Protein AF-A0A7W0IVC5-F1 (afdb_monomer_lite)

Sequence (378 aa):
MNMKKKKLLLISLAMVISLLLWGVGIGYAAISGVCSNCHTMHNSQNNDGEVETYATGSLTTGVDTPQNQLLKASCIACHTGSTSATNSHDAPIVIHTTDPVTQGAGKTLAGGDFRWVATGLGATDSKGHNVAGINSADVAIGTTPPGWDTAATPGALSDGSIAGGAASWGANQLTCAGMYGCHGSHSVTDADSAISGAHHGNTGGTSRQVSSAPGSVGASYRFLGGIWGLENSQWNWAETASVHNEYCGVNGNTSYANKTTISYSCAQCHGIFHKTTGTPSPWTRHPTDITLPSTGEYASYTTYSVEAPVARSTVPATSSSTVTPSGTTNDIVTCISCHRAHGSPEPDLLRWTYSGMVAGTGTSDTGCFTCHTTKNAS

Foldseek 3Di:
DDPVVVVVVVVVVVVVVVVVVPVPPPPPQLEDDDPLLFFDPQLADPNFGQAWEDAQLDIDGRDNDADPPRTNYDPQRLQEEAQAQHDSSSHGHQAHSHQLVFDAASRHFLQHHLQCCFGNGNVDPQFFFQAPRRHDADPVVGAQFAQFDLLQAAALLSLAAACNSDPGVPNDHEHCAENRYLAFRVVGHDGCVRCPPLVSLDHAQDWQFDQDQANGLNSADVRRHRATKIQFNSSRNRDDLFGHIAFAAAAPCASVPDRHGPQSSVCSRNVNLQHDQPPPPPRVHDHFSFAQACDDQQVPLFFADSLQGFHANGHDSGRHRTDGRHRPGTTTRHPSSFARHGGGNEGNRGSDHVVPVQFQCLPDCDHPVSRVVNRNHD

Secondary structure (DSSP, 8-state):
--HHHHHHHHHHHHHHHHHHHHHS-----SS-S-GGGTB-SSS-BTTB--EEEEETTEEEEEE-SPPGGGBSB-HHHHTEESSSSB-TT-PBPSEESS--SS-STTT--TTB-GGGTSTTTT--GGGB---TTTSPPPTTT-SSPTT--TTPPP-TT----GGGG-SS-TTPPPEEESTTEEEB-TT-SSHHHHTTTGGGG--TTS-EEE-S--SSGGGSGGGBTT--EEE-TTTTTT-BTTBS-EEB--TT--TT---SSHHHHHHHHHHHHHS--SSSSS-SS---SEEPPSSGGGGG--B--SSS--BBSS--SS---B----SSSS-EE-GGGTB-SSB-SSGGGBSS-GGG--TTS----SGGGGT-TTTS--

pLDDT: mean 88.75, std 10.71, range [42.66, 98.19]

Radius of gyration: 23.96 Å; chains: 1; bounding box: 96×41×45 Å

Structure (mmCIF, N/CA/C/O backbone):
data_AF-A0A7W0IVC5-F1
#
_entry.id   AF-A0A7W0IVC5-F1
#
loop_
_atom_site.group_PDB
_atom_site.id
_atom_site.type_symbol
_atom_site.label_atom_id
_atom_site.label_alt_id
_atom_site.label_comp_id
_atom_site.label_asym_id
_atom_site.label_entity_id
_atom_site.label_seq_id
_atom_site.pdbx_PDB_ins_code
_atom_site.Cartn_x
_atom_site.Cartn_y
_atom_site.Cartn_z
_atom_site.occupancy
_atom_site.B_iso_or_equiv
_atom_site.auth_seq_id
_atom_site.auth_comp_id
_atom_site.auth_asym_id
_atom_site.auth_atom_id
_atom_site.pdbx_PDB_model_num
ATOM 1 N N . MET A 1 1 ? 68.064 20.500 15.738 1.00 59.69 1 MET A N 1
ATOM 2 C CA . MET A 1 1 ? 66.886 20.643 16.631 1.00 59.69 1 MET A CA 1
ATOM 3 C C . MET A 1 1 ? 67.071 19.767 17.872 1.00 59.69 1 MET A C 1
ATOM 5 O O . MET A 1 1 ? 67.177 18.555 17.713 1.00 59.69 1 MET A O 1
ATOM 9 N N . ASN A 1 2 ? 67.162 20.355 19.076 1.00 74.62 2 ASN A N 1
ATOM 10 C CA . ASN A 1 2 ? 67.411 19.613 20.328 1.00 74.62 2 ASN A CA 1
ATOM 11 C C . ASN A 1 2 ? 66.294 18.604 20.642 1.00 74.62 2 ASN A C 1
ATOM 13 O O . ASN A 1 2 ? 65.133 18.845 20.314 1.00 74.62 2 ASN A O 1
ATOM 17 N N . MET A 1 3 ? 66.638 17.494 21.309 1.00 73.19 3 MET A N 1
ATOM 18 C CA . MET A 1 3 ? 65.738 16.358 21.583 1.00 73.19 3 MET A CA 1
ATOM 19 C C . MET A 1 3 ? 64.372 16.757 22.166 1.00 73.19 3 MET A C 1
ATOM 21 O O . MET A 1 3 ? 63.362 16.169 21.792 1.00 73.19 3 MET A O 1
ATOM 25 N N . LYS A 1 4 ? 64.312 17.795 23.014 1.00 71.56 4 LYS A N 1
ATOM 26 C CA . LYS A 1 4 ? 63.046 18.325 23.555 1.00 71.56 4 LYS A CA 1
ATOM 27 C C . LYS A 1 4 ? 62.109 18.867 22.465 1.00 71.56 4 LYS A C 1
ATOM 29 O O . LYS A 1 4 ? 60.921 18.580 22.500 1.00 71.56 4 LYS A O 1
ATOM 34 N N . LYS A 1 5 ? 62.641 19.573 21.460 1.00 71.25 5 LYS A N 1
ATOM 35 C CA . LYS A 1 5 ? 61.860 20.104 20.327 1.00 71.25 5 LYS A CA 1
ATOM 36 C C . LYS A 1 5 ? 61.377 18.989 19.390 1.00 71.25 5 LYS A C 1
ATOM 38 O O . LYS A 1 5 ? 60.261 19.072 18.902 1.00 71.25 5 LYS A O 1
ATOM 43 N N . LYS A 1 6 ? 62.166 17.918 19.200 1.00 73.31 6 LYS A N 1
ATOM 44 C CA . LYS A 1 6 ? 61.739 16.723 18.440 1.00 73.31 6 LYS A CA 1
ATOM 45 C C . LYS A 1 6 ? 60.596 15.972 19.138 1.00 73.31 6 LYS A C 1
ATOM 47 O O . LYS A 1 6 ? 59.644 15.583 18.475 1.00 73.31 6 LYS A O 1
ATOM 52 N N . LYS A 1 7 ? 60.666 15.816 20.468 1.00 76.50 7 LYS A N 1
ATOM 53 C CA . LYS A 1 7 ? 59.587 15.204 21.266 1.00 76.50 7 LYS A CA 1
ATOM 54 C C . LYS A 1 7 ? 58.301 16.035 21.229 1.00 76.50 7 LYS A C 1
ATOM 56 O O . LYS A 1 7 ? 57.237 15.463 21.045 1.00 76.50 7 LYS A O 1
ATOM 61 N N . LEU A 1 8 ? 58.402 17.363 21.337 1.00 79.00 8 LEU A N 1
ATOM 62 C CA . LEU A 1 8 ? 57.234 18.247 21.247 1.00 79.00 8 LEU A CA 1
ATOM 63 C C . LEU A 1 8 ? 56.558 18.163 19.869 1.00 79.00 8 LEU A C 1
ATOM 65 O O . LEU A 1 8 ? 55.342 18.054 19.796 1.00 79.00 8 LEU A O 1
ATOM 69 N N . LEU A 1 9 ? 57.349 18.141 18.789 1.00 81.81 9 LEU A N 1
ATOM 70 C CA . LEU A 1 9 ? 56.824 18.029 17.424 1.00 81.81 9 LEU A CA 1
ATOM 71 C C . LEU A 1 9 ? 56.119 16.689 17.178 1.00 81.81 9 LEU A C 1
ATOM 73 O O . LEU A 1 9 ? 55.064 16.665 16.556 1.00 81.81 9 LEU A O 1
ATOM 77 N N . LEU A 1 10 ? 56.673 15.588 17.697 1.00 83.12 10 LEU A N 1
ATOM 78 C CA . LEU A 1 10 ? 56.059 14.259 17.610 1.00 83.12 10 LEU A CA 1
ATOM 79 C C . LEU A 1 10 ? 54.739 14.180 18.385 1.00 83.12 10 LEU A C 1
ATOM 81 O O . LEU A 1 10 ? 53.783 13.595 17.891 1.00 83.12 10 LEU A O 1
ATOM 85 N N . ILE A 1 11 ? 54.668 14.799 19.566 1.00 84.31 11 ILE A N 1
ATOM 86 C CA . ILE A 1 11 ? 53.444 14.838 20.379 1.00 84.31 11 ILE A CA 1
ATOM 87 C C . ILE A 1 11 ? 52.365 15.694 19.700 1.00 84.31 11 ILE A C 1
ATOM 89 O O . ILE A 1 11 ? 51.211 15.278 19.635 1.00 84.31 11 ILE A O 1
ATOM 93 N N . SER A 1 12 ? 52.727 16.856 19.146 1.00 81.00 12 SER A N 1
ATOM 94 C CA . SER A 1 12 ? 51.791 17.691 18.382 1.00 81.00 12 SER A CA 1
ATOM 95 C C . SER A 1 12 ? 51.308 17.000 17.109 1.00 81.00 12 SER A C 1
ATOM 97 O O . SER A 1 12 ? 50.119 17.050 16.816 1.00 81.00 12 SER A O 1
ATOM 99 N N . LEU A 1 13 ? 52.192 16.310 16.381 1.00 85.31 13 LEU A N 1
ATOM 100 C CA . LEU A 1 13 ? 51.815 15.548 15.191 1.00 85.31 13 LEU A CA 1
ATOM 101 C C . LEU A 1 13 ? 50.873 14.387 15.543 1.00 85.31 13 LEU A C 1
ATOM 103 O O . LEU A 1 13 ? 49.872 14.194 14.862 1.00 85.31 13 LEU A O 1
ATOM 107 N N . ALA A 1 14 ? 51.145 13.664 16.634 1.00 84.50 14 ALA A N 1
ATOM 108 C CA . ALA A 1 14 ? 50.268 12.603 17.121 1.00 84.50 14 ALA A CA 1
ATOM 109 C C . ALA A 1 14 ? 48.889 13.141 17.535 1.00 84.50 14 ALA A C 1
ATOM 111 O O . ALA A 1 14 ? 47.881 12.542 17.181 1.00 84.50 14 ALA A O 1
ATOM 112 N N . MET A 1 15 ? 48.819 14.294 18.213 1.00 82.25 15 MET A N 1
ATOM 113 C CA . MET A 1 15 ? 47.538 14.928 18.551 1.00 82.25 15 MET A CA 1
ATOM 114 C C . MET A 1 15 ? 46.757 15.371 17.310 1.00 82.25 15 MET A C 1
ATOM 116 O O . MET A 1 15 ? 45.557 15.130 17.246 1.00 82.25 15 MET A O 1
ATOM 120 N N . VAL A 1 16 ? 47.418 15.971 16.315 1.00 81.75 16 VAL A N 1
ATOM 121 C CA . VAL A 1 16 ? 46.769 16.382 15.058 1.00 81.75 16 VAL A CA 1
ATOM 122 C C . VAL A 1 16 ? 46.259 15.167 14.281 1.00 81.75 16 VAL A C 1
ATOM 124 O O . VAL A 1 16 ? 45.137 15.199 13.790 1.00 81.75 16 VAL A O 1
ATOM 127 N N . ILE A 1 17 ? 47.027 14.075 14.223 1.00 79.44 17 ILE A N 1
ATOM 128 C CA . ILE A 1 17 ? 46.587 12.819 13.598 1.00 79.44 17 ILE A CA 1
ATOM 129 C C . ILE A 1 17 ? 45.392 12.224 14.355 1.00 79.44 17 ILE A C 1
ATOM 131 O O . ILE A 1 17 ? 44.415 11.848 13.721 1.00 79.44 17 ILE A O 1
ATOM 135 N N . SER A 1 18 ? 45.408 12.201 15.690 1.00 74.88 18 SER A N 1
ATOM 136 C CA . SER A 1 18 ? 44.267 11.724 16.485 1.00 74.88 18 SER A CA 1
ATOM 137 C C . SER A 1 18 ? 43.011 12.586 16.303 1.00 74.88 18 SER A C 1
ATOM 139 O O . SER A 1 18 ? 41.913 12.045 16.232 1.00 74.88 18 SER A O 1
ATOM 141 N N . LEU A 1 19 ? 43.156 13.909 16.166 1.00 74.06 19 LEU A N 1
ATOM 142 C CA . LEU A 1 19 ? 42.057 14.834 15.852 1.00 74.06 19 LEU A CA 1
ATOM 143 C C . LEU A 1 19 ? 41.515 14.638 14.427 1.00 74.06 19 LEU A C 1
ATOM 145 O O . LEU A 1 19 ? 40.305 14.682 14.228 1.00 74.06 19 LEU A O 1
ATOM 149 N N . LEU A 1 20 ? 42.385 14.369 13.448 1.00 69.94 20 LEU A N 1
ATOM 150 C CA . LEU A 1 20 ? 41.983 14.039 12.075 1.00 69.94 20 LEU A CA 1
ATOM 151 C C . LEU A 1 20 ? 41.274 12.678 11.998 1.00 69.94 20 LEU A C 1
ATOM 153 O O . LEU A 1 20 ? 40.311 12.541 11.251 1.00 69.94 20 LEU A O 1
ATOM 157 N N . LEU A 1 21 ? 41.700 11.701 12.806 1.00 64.31 21 LEU A N 1
ATOM 158 C CA . LEU A 1 21 ? 41.074 10.378 12.913 1.00 64.31 21 LEU A CA 1
ATOM 159 C C . LEU A 1 21 ? 39.753 10.389 13.702 1.00 64.31 21 LEU A C 1
ATOM 161 O O . LEU A 1 21 ? 38.935 9.500 13.510 1.00 64.31 21 LEU A O 1
ATOM 165 N N . TRP A 1 22 ? 39.521 11.380 14.567 1.00 58.97 22 TRP A N 1
ATOM 166 C CA . TRP A 1 22 ? 38.214 11.618 15.200 1.00 58.97 22 TRP A CA 1
ATOM 167 C C . TRP A 1 22 ? 37.263 12.444 14.316 1.00 58.97 22 TRP A C 1
ATOM 169 O O . TRP A 1 22 ? 36.050 12.367 14.491 1.00 58.97 22 TRP A O 1
ATOM 179 N N . GLY A 1 23 ? 37.799 13.235 13.378 1.00 50.78 23 GLY A N 1
ATOM 180 C CA . GLY A 1 23 ? 37.031 14.069 12.447 1.00 50.78 23 GLY A CA 1
ATOM 181 C C . GLY A 1 23 ? 36.516 13.339 11.202 1.00 50.78 23 GLY A C 1
ATOM 182 O O . GLY A 1 23 ? 35.593 13.830 10.551 1.00 50.78 23 GLY A O 1
ATOM 183 N N . VAL A 1 24 ? 37.058 12.160 10.879 1.00 52.66 24 VAL A N 1
ATOM 184 C CA . VAL A 1 24 ? 36.388 11.219 9.972 1.00 52.66 24 VAL A CA 1
ATOM 185 C C . VAL A 1 24 ? 35.212 10.623 10.729 1.00 52.66 24 VAL A C 1
ATOM 187 O O . VAL A 1 24 ? 35.346 9.643 11.458 1.00 52.66 24 VAL A O 1
ATOM 190 N N . GLY A 1 25 ? 34.063 11.290 10.604 1.00 49.22 25 GLY A N 1
ATOM 191 C CA . GLY A 1 25 ? 32.798 10.810 11.133 1.00 49.22 25 GLY A CA 1
ATOM 192 C C . GLY A 1 25 ? 32.640 9.330 10.818 1.00 49.22 25 GLY A C 1
ATOM 193 O O . GLY A 1 25 ? 32.963 8.891 9.714 1.00 49.22 25 GLY A O 1
ATOM 194 N N . ILE A 1 26 ? 32.189 8.571 11.815 1.00 51.31 26 ILE A N 1
ATOM 195 C CA . ILE A 1 26 ? 31.777 7.182 11.655 1.00 51.31 26 ILE A CA 1
ATOM 196 C C . ILE A 1 26 ? 30.819 7.171 10.465 1.00 51.31 26 ILE A C 1
ATOM 198 O O . ILE A 1 26 ? 29.688 7.647 10.567 1.00 51.31 26 ILE A O 1
ATOM 202 N N . GLY A 1 27 ? 31.314 6.730 9.311 1.00 42.66 27 GLY A N 1
ATOM 203 C CA . GLY A 1 27 ? 30.500 6.547 8.130 1.00 42.66 27 GLY A CA 1
ATOM 204 C C . GLY A 1 27 ? 29.568 5.402 8.456 1.00 42.66 27 GLY A C 1
ATOM 205 O O . GLY A 1 27 ? 29.956 4.245 8.327 1.00 42.66 27 GLY A O 1
ATOM 206 N N . TYR A 1 28 ? 28.373 5.715 8.954 1.00 47.12 28 TYR A N 1
ATOM 207 C CA . TYR A 1 28 ? 27.295 4.747 8.980 1.00 47.12 28 TYR A CA 1
ATOM 208 C C . TYR A 1 28 ? 27.111 4.315 7.532 1.00 47.12 28 TYR A C 1
ATOM 210 O O . TYR A 1 28 ? 26.729 5.120 6.680 1.00 47.12 28 TYR A O 1
ATOM 218 N N . ALA A 1 29 ? 27.491 3.075 7.232 1.00 49.84 29 ALA A N 1
ATOM 219 C CA . ALA A 1 29 ? 27.195 2.497 5.941 1.00 49.84 29 ALA A CA 1
ATOM 220 C C . ALA A 1 29 ? 25.670 2.517 5.820 1.00 49.84 29 ALA A C 1
ATOM 222 O O . ALA A 1 29 ? 24.979 1.886 6.617 1.00 49.84 29 ALA A O 1
ATOM 223 N N . ALA A 1 30 ? 25.158 3.317 4.883 1.00 52.41 30 ALA A N 1
ATOM 224 C CA . ALA A 1 30 ? 23.724 3.436 4.641 1.00 52.41 30 ALA A CA 1
ATOM 225 C C . ALA A 1 30 ? 23.124 2.046 4.333 1.00 52.41 30 ALA A C 1
ATOM 227 O O . ALA A 1 30 ? 22.032 1.709 4.775 1.00 52.41 30 ALA A O 1
ATOM 228 N N . ILE A 1 31 ? 23.920 1.186 3.690 1.00 62.41 31 ILE A N 1
ATOM 229 C CA . ILE A 1 31 ? 23.597 -0.207 3.411 1.00 62.41 31 ILE A CA 1
ATOM 230 C C . ILE A 1 31 ? 24.623 -1.154 4.043 1.00 62.41 31 ILE A C 1
ATOM 232 O O . ILE A 1 31 ? 25.822 -0.871 4.061 1.00 62.41 31 ILE A O 1
ATOM 236 N N . SER A 1 32 ? 24.155 -2.294 4.546 1.00 63.78 32 SER A N 1
ATOM 237 C CA . SER A 1 32 ? 24.986 -3.433 4.951 1.00 63.78 32 SER A CA 1
ATOM 238 C C . SER A 1 32 ? 24.936 -4.526 3.884 1.00 63.78 32 SER A C 1
ATOM 240 O O . SER A 1 32 ? 23.879 -4.755 3.305 1.00 63.78 32 SER A O 1
ATOM 242 N N . GLY A 1 33 ? 26.042 -5.238 3.667 1.00 70.94 33 GLY A N 1
ATOM 243 C CA . GLY A 1 33 ? 26.139 -6.299 2.657 1.00 70.94 33 GLY A CA 1
ATOM 244 C C . GLY A 1 33 ? 27.022 -5.912 1.469 1.00 70.94 33 GLY A C 1
ATOM 245 O O . GLY A 1 33 ? 27.676 -4.869 1.474 1.00 70.94 33 GLY A O 1
ATOM 246 N N . VAL A 1 34 ? 27.091 -6.788 0.463 1.00 80.81 34 VAL A N 1
ATOM 247 C CA . VAL A 1 34 ? 27.945 -6.593 -0.718 1.00 80.81 34 VAL A CA 1
ATOM 248 C C . VAL A 1 34 ? 27.135 -5.918 -1.823 1.00 80.81 34 VAL A C 1
ATOM 250 O O . VAL A 1 34 ? 26.090 -6.430 -2.213 1.00 80.81 34 VAL A O 1
ATOM 253 N N . CYS A 1 35 ? 27.630 -4.806 -2.380 1.00 84.75 35 CYS A N 1
ATOM 254 C CA . CYS A 1 35 ? 26.936 -4.070 -3.447 1.00 84.75 35 CYS A CA 1
ATOM 255 C C . CYS A 1 35 ? 26.557 -4.954 -4.649 1.00 84.75 35 CYS A C 1
ATOM 257 O O . CYS A 1 35 ? 25.533 -4.713 -5.281 1.00 84.75 35 CYS A O 1
ATOM 259 N N . SER A 1 36 ? 27.346 -5.994 -4.941 1.00 87.06 36 SER A N 1
ATOM 260 C CA . SER A 1 36 ? 27.104 -6.940 -6.039 1.00 87.06 36 SER A CA 1
ATOM 261 C C . SER A 1 36 ? 25.877 -7.842 -5.853 1.00 87.06 36 SER A C 1
ATOM 263 O O . SER A 1 36 ? 25.501 -8.561 -6.780 1.00 87.06 36 SER A O 1
ATOM 265 N N . ASN A 1 37 ? 25.251 -7.825 -4.672 1.00 83.19 37 ASN A N 1
ATOM 266 C CA . ASN A 1 37 ? 23.982 -8.515 -4.441 1.00 83.19 37 ASN A CA 1
ATOM 267 C C . ASN A 1 37 ? 22.818 -7.800 -5.139 1.00 83.19 37 ASN A C 1
ATOM 269 O O . ASN A 1 37 ? 21.851 -8.452 -5.525 1.00 83.19 37 ASN A O 1
ATOM 273 N N . CYS A 1 38 ? 22.928 -6.481 -5.325 1.00 87.06 38 CYS A N 1
ATOM 274 C CA . CYS A 1 38 ? 21.875 -5.651 -5.912 1.00 87.06 38 CYS A CA 1
ATOM 275 C C . CYS A 1 38 ? 22.319 -4.957 -7.202 1.00 87.06 38 CYS A C 1
ATOM 277 O O . CYS A 1 38 ? 21.472 -4.628 -8.027 1.00 87.06 38 CYS A O 1
ATOM 279 N N . HIS A 1 39 ? 23.625 -4.743 -7.393 1.00 90.25 39 HIS A N 1
ATOM 280 C CA . HIS A 1 39 ? 24.175 -4.034 -8.543 1.00 90.25 39 HIS A CA 1
ATOM 281 C C . HIS A 1 39 ? 25.111 -4.892 -9.392 1.00 90.25 39 HIS A C 1
ATOM 283 O O . HIS A 1 39 ? 25.859 -5.720 -8.878 1.00 90.25 39 HIS A O 1
ATOM 289 N N . THR A 1 40 ? 25.128 -4.628 -10.694 1.00 92.00 40 THR A N 1
ATOM 290 C CA . THR A 1 40 ? 26.126 -5.137 -11.637 1.00 92.00 40 THR A CA 1
ATOM 291 C C . THR A 1 40 ? 26.736 -3.977 -12.413 1.00 92.00 40 THR A C 1
ATOM 293 O O . THR A 1 40 ? 26.032 -3.095 -12.891 1.00 92.00 40 THR A O 1
ATOM 296 N N . MET A 1 41 ? 28.063 -3.949 -12.539 1.00 92.56 41 MET A N 1
ATOM 297 C CA . MET A 1 41 ? 28.741 -2.862 -13.260 1.00 92.56 41 MET A CA 1
ATOM 298 C C . MET A 1 41 ? 28.696 -3.049 -14.779 1.00 92.56 41 MET A C 1
ATOM 300 O O . MET A 1 41 ? 28.780 -2.073 -15.523 1.00 92.56 41 MET A O 1
ATOM 304 N N . HIS A 1 42 ? 28.591 -4.297 -15.239 1.00 92.00 42 HIS A N 1
ATOM 305 C CA . HIS A 1 42 ? 28.721 -4.652 -16.655 1.00 92.00 42 HIS A CA 1
ATOM 306 C C . HIS A 1 42 ? 27.620 -5.591 -17.150 1.00 92.00 42 HIS A C 1
ATOM 308 O O . HIS A 1 42 ? 27.621 -5.929 -18.328 1.00 92.00 42 HIS A O 1
ATOM 314 N N . ASN A 1 43 ? 26.703 -6.009 -16.271 1.00 93.25 43 ASN A N 1
ATOM 315 C CA . ASN A 1 43 ? 25.710 -7.045 -16.535 1.00 93.25 43 ASN A CA 1
ATOM 316 C C . ASN A 1 43 ? 26.318 -8.300 -17.181 1.00 93.25 43 ASN A C 1
ATOM 318 O O . ASN A 1 43 ? 25.834 -8.787 -18.196 1.00 93.25 43 ASN A O 1
ATOM 322 N N . SER A 1 44 ? 27.447 -8.758 -16.642 1.00 92.06 44 SER A N 1
ATOM 323 C CA . SER A 1 44 ? 28.182 -9.893 -17.190 1.00 92.06 44 SER A CA 1
ATOM 324 C C . SER A 1 44 ? 29.100 -10.469 -16.124 1.00 92.06 44 SER A C 1
ATOM 326 O O . SER A 1 44 ? 30.127 -9.868 -15.799 1.00 92.06 44 SER A O 1
ATOM 328 N N . GLN A 1 45 ? 28.786 -11.675 -15.661 1.00 89.19 45 GLN A N 1
ATOM 329 C CA . GLN A 1 45 ? 29.652 -12.458 -14.792 1.00 89.19 45 GLN A CA 1
ATOM 330 C C . GLN A 1 45 ? 29.820 -13.851 -15.393 1.00 89.19 45 GLN A C 1
ATOM 332 O O . GLN A 1 45 ? 28.847 -14.536 -15.671 1.00 89.19 45 GLN A O 1
ATOM 337 N N . ASN A 1 46 ? 31.067 -14.276 -15.610 1.00 88.44 46 ASN A N 1
ATOM 338 C CA . ASN A 1 46 ? 31.383 -15.548 -16.277 1.00 88.44 46 ASN A CA 1
ATOM 339 C C . ASN A 1 46 ? 30.758 -15.702 -17.676 1.00 88.44 46 ASN A C 1
ATOM 341 O O . ASN A 1 46 ? 30.491 -16.819 -18.104 1.00 88.44 46 ASN A O 1
ATOM 345 N N . ASN A 1 47 ? 30.611 -14.589 -18.402 1.00 85.88 47 ASN A N 1
ATOM 346 C CA . ASN A 1 47 ? 30.040 -14.549 -19.750 1.00 85.88 47 ASN A CA 1
ATOM 347 C C . ASN A 1 47 ? 28.517 -14.791 -19.816 1.00 85.88 47 ASN A C 1
ATOM 349 O O . ASN A 1 47 ? 28.001 -14.967 -20.919 1.00 85.88 47 ASN A O 1
ATOM 353 N N . ASP A 1 48 ? 27.839 -14.733 -18.666 1.00 89.38 48 ASP A N 1
ATOM 354 C CA . ASP A 1 48 ? 26.384 -14.769 -18.527 1.00 89.38 48 ASP A CA 1
ATOM 355 C C . ASP A 1 48 ? 25.872 -13.423 -17.991 1.00 89.38 48 ASP A C 1
ATOM 357 O O . ASP A 1 48 ? 26.534 -12.781 -17.163 1.00 89.38 48 ASP A O 1
ATOM 361 N N . GLY A 1 49 ? 24.680 -13.012 -18.425 1.00 93.12 49 GLY A N 1
ATOM 362 C CA . GLY A 1 49 ? 23.964 -11.878 -17.855 1.00 93.12 49 GLY A CA 1
ATOM 363 C C . GLY A 1 49 ? 23.708 -12.049 -16.360 1.00 93.12 49 GLY A C 1
ATOM 364 O O . GLY A 1 49 ? 23.603 -13.154 -15.831 1.00 93.12 49 GLY A O 1
ATOM 365 N N . GLU A 1 50 ? 23.594 -10.937 -15.645 1.00 92.31 50 GLU A N 1
ATOM 366 C CA . GLU A 1 50 ? 23.375 -10.932 -14.195 1.00 92.31 50 GLU A CA 1
ATOM 367 C C . GLU A 1 50 ? 22.005 -10.390 -13.792 1.00 92.31 50 GLU A C 1
ATOM 369 O O . GLU A 1 50 ? 21.672 -10.406 -12.605 1.00 92.31 50 GLU A O 1
ATOM 374 N N . VAL A 1 51 ? 21.237 -9.877 -14.754 1.00 94.31 51 VAL A N 1
ATOM 375 C CA . VAL A 1 51 ? 19.949 -9.246 -14.493 1.00 94.31 51 VAL A CA 1
ATOM 376 C C . VAL A 1 51 ? 18.829 -10.279 -14.389 1.00 94.31 51 VAL A C 1
ATOM 378 O O . VAL A 1 51 ? 18.758 -11.249 -15.148 1.00 94.31 51 VAL A O 1
ATOM 381 N N . GLU A 1 52 ? 17.916 -10.016 -13.462 1.00 93.50 52 GLU A N 1
ATOM 382 C CA . GLU A 1 52 ? 16.646 -10.691 -13.286 1.00 93.50 52 GLU A CA 1
ATOM 383 C C . GLU A 1 52 ? 15.498 -9.815 -13.800 1.00 93.50 52 GLU A C 1
ATOM 385 O O . GLU A 1 52 ? 15.409 -8.611 -13.538 1.00 93.50 52 GLU A O 1
ATOM 390 N N . THR A 1 53 ? 14.580 -10.437 -14.529 1.00 93.62 53 THR A N 1
ATOM 391 C CA . THR A 1 53 ? 13.357 -9.802 -15.024 1.00 93.62 53 THR A CA 1
ATOM 392 C C . THR A 1 53 ? 12.139 -10.596 -14.587 1.00 93.62 53 THR A C 1
ATOM 394 O O . THR A 1 53 ? 12.231 -11.782 -14.274 1.00 93.62 53 THR A O 1
ATOM 397 N N . TYR A 1 54 ? 10.989 -9.932 -14.559 1.00 94.44 54 TYR A N 1
ATOM 398 C CA . TYR A 1 54 ? 9.708 -10.548 -14.257 1.00 94.44 54 TYR A CA 1
ATOM 399 C C . TYR A 1 54 ? 8.781 -10.385 -15.455 1.00 94.44 54 TYR A C 1
ATOM 401 O O . TYR A 1 54 ? 8.640 -9.282 -15.985 1.00 94.44 54 TYR A O 1
ATOM 409 N N . ALA A 1 55 ? 8.122 -11.467 -15.855 1.00 94.25 55 ALA A N 1
ATOM 410 C CA . ALA A 1 55 ? 7.059 -11.422 -16.844 1.00 94.25 55 ALA A CA 1
ATOM 411 C C . ALA A 1 55 ? 6.055 -12.546 -16.592 1.00 94.25 55 ALA A C 1
ATOM 413 O O . ALA A 1 55 ? 6.436 -13.703 -16.426 1.00 94.25 55 ALA A O 1
ATOM 414 N N . THR A 1 56 ? 4.762 -12.209 -16.615 1.00 93.44 56 THR A N 1
ATOM 415 C CA . THR A 1 56 ? 3.654 -13.182 -16.572 1.00 93.44 56 THR A CA 1
ATOM 416 C C . THR A 1 56 ? 3.811 -14.209 -15.442 1.00 93.44 56 THR A C 1
ATOM 418 O O . THR A 1 56 ? 3.706 -15.415 -15.652 1.00 93.44 56 THR A O 1
ATOM 421 N N . GLY A 1 57 ? 4.126 -13.734 -14.234 1.00 93.31 57 GLY A N 1
ATOM 422 C CA . GLY A 1 57 ? 4.201 -14.592 -13.056 1.00 93.31 57 GLY A CA 1
ATOM 423 C C . GLY A 1 57 ? 5.501 -15.374 -12.882 1.00 93.31 57 GLY A C 1
ATOM 424 O O . GLY A 1 57 ? 5.610 -16.149 -11.933 1.00 93.31 57 GLY A O 1
ATOM 425 N N . SER A 1 58 ? 6.487 -15.174 -13.760 1.00 94.25 58 SER A N 1
ATOM 426 C CA . SER A 1 58 ? 7.771 -15.869 -13.702 1.00 94.25 58 SER A CA 1
ATOM 427 C C . SER A 1 58 ? 8.947 -14.903 -13.644 1.00 94.25 58 SER A C 1
ATOM 429 O O . SER A 1 58 ? 8.979 -13.893 -14.349 1.00 94.25 58 SER A O 1
ATOM 431 N N . LEU A 1 59 ? 9.945 -15.271 -12.839 1.00 94.25 59 LEU A N 1
ATOM 432 C CA . LEU A 1 59 ? 11.277 -14.678 -12.877 1.00 94.25 59 LEU A CA 1
ATOM 433 C C . LEU A 1 59 ? 12.101 -15.320 -13.997 1.00 94.25 59 LEU A C 1
ATOM 435 O O . LEU A 1 59 ? 12.008 -16.524 -14.233 1.00 94.25 59 LEU A O 1
ATOM 439 N N . THR A 1 60 ? 12.910 -14.510 -14.671 1.00 93.81 60 THR A N 1
ATOM 440 C CA . THR A 1 60 ? 13.946 -14.949 -15.612 1.00 93.81 60 THR A CA 1
ATOM 441 C C . THR A 1 60 ? 15.267 -14.350 -15.164 1.00 93.81 60 THR A C 1
ATOM 443 O O . THR A 1 60 ? 15.374 -13.128 -15.074 1.00 93.81 60 THR A O 1
ATOM 446 N N . THR A 1 61 ? 16.253 -15.196 -14.883 1.00 92.38 61 THR A N 1
ATOM 447 C CA . THR A 1 61 ? 17.618 -14.797 -14.518 1.00 92.38 61 THR A CA 1
ATOM 448 C C . THR A 1 61 ? 18.535 -14.889 -15.739 1.00 92.38 61 THR A C 1
ATOM 450 O O . THR A 1 61 ? 18.164 -15.485 -16.752 1.00 92.38 61 THR A O 1
ATOM 453 N N . GLY A 1 62 ? 19.735 -14.310 -15.665 1.00 92.44 62 GLY A N 1
ATOM 454 C CA . GLY A 1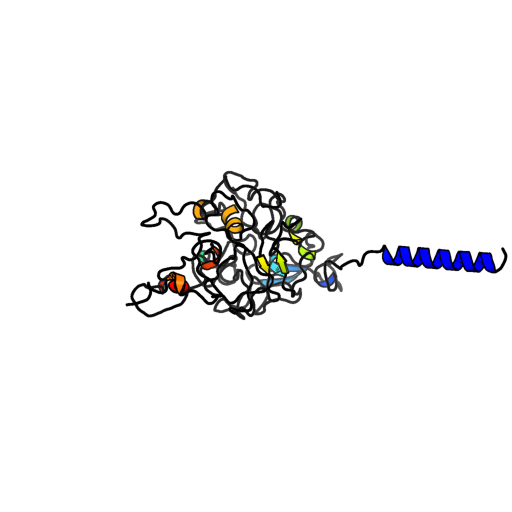 62 ? 20.704 -14.426 -16.759 1.00 92.44 62 GLY A CA 1
ATOM 455 C C . GLY A 1 62 ? 20.437 -13.484 -17.934 1.00 92.44 62 GLY A C 1
ATOM 456 O O . GLY A 1 62 ? 20.797 -13.795 -19.063 1.00 92.44 62 GLY A O 1
ATOM 457 N N . VAL A 1 63 ? 19.738 -12.369 -17.706 1.00 93.44 63 VAL A N 1
ATOM 458 C CA . VAL A 1 63 ? 19.331 -11.459 -18.781 1.00 93.44 63 VAL A CA 1
ATOM 459 C C . VAL A 1 63 ? 20.461 -10.487 -19.118 1.00 93.44 63 VAL A C 1
ATOM 461 O O . VAL A 1 63 ? 20.940 -9.755 -18.259 1.00 93.44 63 VAL A O 1
ATOM 464 N N . ASP A 1 64 ? 20.837 -10.402 -20.395 1.00 91.62 64 ASP A N 1
ATOM 465 C CA . ASP A 1 64 ? 21.959 -9.563 -20.858 1.00 91.62 64 ASP A CA 1
ATOM 466 C C . ASP A 1 64 ? 21.591 -8.081 -21.066 1.00 91.62 64 ASP A C 1
ATOM 468 O O . ASP A 1 64 ? 22.445 -7.251 -21.376 1.00 91.62 64 ASP A O 1
ATOM 472 N N . THR A 1 65 ? 20.328 -7.703 -20.853 1.00 91.12 65 THR A N 1
ATOM 473 C CA . THR A 1 65 ? 19.874 -6.306 -20.953 1.00 91.12 65 THR A CA 1
ATOM 474 C C . THR A 1 65 ? 20.122 -5.550 -19.639 1.00 91.12 65 THR A C 1
ATOM 476 O O . THR A 1 65 ? 19.502 -5.898 -18.630 1.00 91.12 65 THR A O 1
ATOM 479 N N . PRO A 1 66 ? 20.979 -4.506 -19.627 1.00 90.94 66 PRO A N 1
ATOM 480 C CA . PRO A 1 66 ? 21.248 -3.719 -18.425 1.00 90.94 66 PRO A CA 1
ATOM 481 C C . PRO A 1 66 ? 19.999 -3.001 -17.899 1.00 90.94 66 PRO A C 1
ATOM 483 O O . PRO A 1 66 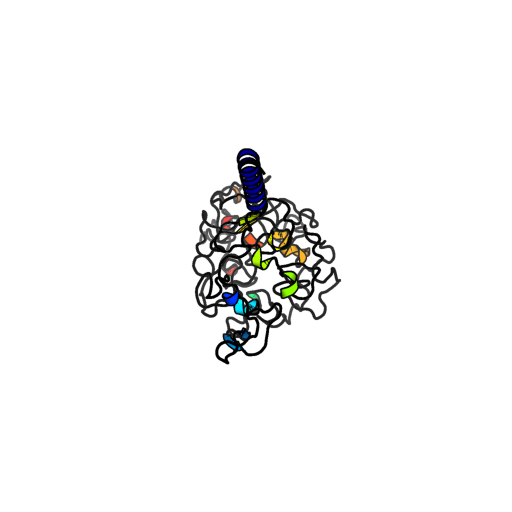? 19.128 -2.612 -18.676 1.00 90.94 66 PRO A O 1
ATOM 486 N N . GLN A 1 67 ? 19.949 -2.773 -16.586 1.00 89.50 67 GLN A N 1
ATOM 487 C CA . GLN A 1 67 ? 18.899 -1.990 -15.928 1.00 89.50 67 GLN A CA 1
ATOM 488 C C . GLN A 1 67 ? 19.399 -0.592 -15.548 1.00 89.50 67 GLN A C 1
ATOM 490 O O . GLN A 1 67 ? 20.606 -0.332 -15.459 1.00 89.50 67 GLN A O 1
ATOM 495 N N . ASN A 1 68 ? 18.455 0.309 -15.275 1.00 88.06 68 ASN A N 1
ATOM 496 C CA . ASN A 1 68 ? 18.763 1.628 -14.738 1.00 88.06 68 ASN A CA 1
ATOM 497 C C . ASN A 1 68 ? 19.497 1.515 -13.387 1.00 88.06 68 ASN A C 1
ATOM 499 O O . ASN A 1 68 ? 19.391 0.518 -12.671 1.00 88.06 68 ASN A O 1
ATOM 503 N N . GLN A 1 69 ? 20.315 2.526 -13.068 1.00 89.75 69 GLN A N 1
ATOM 504 C CA . GLN A 1 69 ? 21.119 2.594 -11.836 1.00 89.75 69 GLN A CA 1
ATOM 505 C C . GLN A 1 69 ? 21.961 1.332 -11.556 1.00 89.75 69 GLN A C 1
ATOM 507 O O . GLN A 1 69 ? 22.275 1.032 -10.403 1.00 89.75 69 GLN A O 1
ATOM 512 N N . LEU A 1 70 ? 22.376 0.619 -12.612 1.00 92.06 70 LEU A N 1
ATOM 513 C CA . LEU A 1 70 ? 23.213 -0.580 -12.519 1.00 92.06 70 LEU A CA 1
ATOM 514 C C . LEU A 1 70 ? 22.569 -1.701 -11.692 1.00 92.06 70 LEU A C 1
ATOM 516 O O . LEU A 1 70 ? 23.284 -2.488 -11.079 1.00 92.06 70 LEU A O 1
ATOM 520 N N . LEU A 1 71 ? 21.239 -1.746 -11.601 1.00 90.88 71 LEU A N 1
ATOM 521 C CA . LEU A 1 71 ? 20.532 -2.752 -10.812 1.00 90.88 71 LEU A CA 1
ATOM 522 C C . LEU A 1 71 ? 20.609 -4.138 -11.466 1.00 90.88 71 LEU A C 1
ATOM 524 O O . LEU A 1 71 ? 20.633 -4.276 -12.687 1.00 90.88 71 LEU A O 1
ATOM 528 N N . LYS A 1 72 ? 20.608 -5.181 -10.635 1.00 91.81 72 LYS A N 1
ATOM 529 C CA . LYS A 1 72 ? 20.477 -6.580 -11.068 1.00 91.81 72 LYS A CA 1
ATOM 530 C C . LYS A 1 72 ? 19.025 -7.000 -11.252 1.00 91.81 72 LYS A C 1
ATOM 532 O O . LYS A 1 72 ? 18.782 -8.093 -11.725 1.00 91.81 72 LYS A O 1
ATOM 537 N N . ALA A 1 73 ? 18.058 -6.169 -10.893 1.00 91.62 73 ALA A N 1
ATOM 538 C CA . ALA A 1 73 ? 16.647 -6.485 -11.038 1.00 91.62 73 ALA A CA 1
ATOM 539 C C . ALA A 1 73 ? 15.819 -5.197 -11.069 1.00 91.62 73 ALA A C 1
ATOM 541 O O . ALA A 1 73 ? 16.146 -4.232 -10.379 1.00 91.62 73 ALA A O 1
ATOM 542 N N . SER A 1 74 ? 14.725 -5.198 -11.833 1.00 90.69 74 SER A N 1
ATOM 543 C CA . SER A 1 74 ? 13.668 -4.184 -11.675 1.00 90.69 74 SER A CA 1
ATOM 544 C C . SER A 1 74 ? 12.986 -4.324 -10.308 1.00 90.69 74 SER A C 1
ATOM 546 O O . SER A 1 74 ? 13.113 -5.370 -9.666 1.00 90.69 74 SER A O 1
ATOM 548 N N . CYS A 1 75 ? 12.194 -3.330 -9.876 1.00 92.12 75 CYS A N 1
ATOM 549 C CA . CYS A 1 75 ? 11.436 -3.424 -8.618 1.00 92.12 75 CYS A CA 1
ATOM 550 C C . CYS A 1 75 ? 10.640 -4.735 -8.525 1.00 92.12 75 CYS A C 1
ATOM 552 O O . CYS A 1 75 ? 10.665 -5.421 -7.510 1.00 92.12 75 CYS A O 1
ATOM 554 N N . ILE A 1 76 ? 9.950 -5.097 -9.607 1.00 95.38 76 ILE A N 1
ATOM 555 C CA . ILE A 1 76 ? 9.057 -6.256 -9.640 1.00 95.38 76 ILE A CA 1
ATOM 556 C C . ILE A 1 76 ? 9.861 -7.549 -9.500 1.00 95.38 76 ILE A C 1
ATOM 558 O O . ILE A 1 76 ? 9.528 -8.383 -8.663 1.00 95.38 76 ILE A O 1
ATOM 562 N N . ALA A 1 77 ? 10.945 -7.697 -10.265 1.00 94.44 77 ALA A N 1
ATOM 563 C CA . ALA A 1 77 ? 11.794 -8.880 -10.177 1.00 94.44 77 ALA A CA 1
ATOM 564 C C . ALA A 1 77 ? 12.446 -9.004 -8.788 1.00 94.44 77 ALA A C 1
ATOM 566 O O . ALA A 1 77 ? 12.356 -10.053 -8.156 1.00 94.44 77 ALA A O 1
ATOM 567 N N . CYS A 1 78 ? 12.985 -7.898 -8.264 1.00 93.12 78 CYS A N 1
ATOM 568 C CA . CYS A 1 78 ? 13.629 -7.855 -6.953 1.00 93.12 78 CYS A CA 1
ATOM 569 C C . CYS A 1 78 ? 12.658 -8.179 -5.810 1.00 93.12 78 CYS A C 1
ATOM 571 O O . CYS A 1 78 ? 13.063 -8.781 -4.828 1.00 93.12 78 CYS A O 1
ATOM 573 N N . HIS A 1 79 ? 11.376 -7.823 -5.922 1.00 94.69 79 HIS A N 1
ATOM 574 C CA . HIS A 1 79 ? 10.370 -8.069 -4.882 1.00 94.69 79 HIS A CA 1
ATOM 575 C C . HIS A 1 79 ? 9.470 -9.292 -5.156 1.00 94.69 79 HIS A C 1
ATOM 577 O O . HIS A 1 79 ? 8.402 -9.433 -4.552 1.00 94.69 79 HIS A O 1
ATOM 583 N N . THR A 1 80 ? 9.898 -10.195 -6.041 1.00 96.31 80 THR A N 1
ATOM 584 C CA . THR A 1 80 ? 9.216 -11.467 -6.321 1.00 96.31 80 THR A CA 1
ATOM 585 C C . THR A 1 80 ? 9.962 -12.637 -5.672 1.00 96.31 80 THR A C 1
ATOM 587 O O . THR A 1 80 ? 11.191 -12.653 -5.598 1.00 96.31 80 THR A O 1
ATOM 590 N N . GLY A 1 81 ? 9.232 -13.648 -5.201 1.00 95.31 81 GLY A N 1
ATOM 591 C CA . GLY A 1 81 ? 9.824 -14.865 -4.638 1.00 95.31 81 GLY A CA 1
ATOM 592 C C . GLY A 1 81 ? 8.791 -15.955 -4.359 1.00 95.31 81 GLY A C 1
ATOM 593 O O . GLY A 1 81 ? 7.633 -15.805 -4.717 1.00 95.31 81 GLY A O 1
ATOM 594 N N . SER A 1 82 ? 9.193 -17.079 -3.758 1.00 93.56 82 SER A N 1
ATOM 595 C CA . SER A 1 82 ? 8.328 -18.265 -3.633 1.00 93.56 82 SER A CA 1
ATOM 596 C C . SER A 1 82 ? 7.353 -18.225 -2.450 1.00 93.56 82 SER A C 1
ATOM 598 O O . SER A 1 82 ? 6.173 -18.000 -2.681 1.00 93.56 82 SER A O 1
ATOM 600 N N . THR A 1 83 ? 7.798 -18.485 -1.210 1.00 88.75 83 THR A N 1
ATOM 601 C CA . THR A 1 83 ? 6.949 -18.637 0.004 1.00 88.75 83 THR A CA 1
ATOM 602 C C . THR A 1 83 ? 7.592 -18.053 1.273 1.00 88.75 83 THR A C 1
ATOM 604 O O . THR A 1 83 ? 7.565 -18.682 2.332 1.00 88.75 83 THR A O 1
ATOM 607 N N . SER A 1 84 ? 8.282 -16.917 1.194 1.00 93.56 84 SER A N 1
ATOM 608 C CA . SER A 1 84 ? 9.064 -16.367 2.316 1.00 93.56 84 SER A CA 1
ATOM 609 C C . SER A 1 84 ? 8.867 -14.863 2.469 1.00 93.56 84 SER A C 1
ATOM 611 O O . SER A 1 84 ? 8.368 -14.204 1.570 1.00 93.56 84 SER A O 1
ATOM 613 N N . ALA A 1 85 ? 9.283 -14.308 3.611 1.00 92.75 85 ALA A N 1
ATOM 614 C CA . ALA A 1 85 ? 9.239 -12.862 3.832 1.00 92.75 85 ALA A CA 1
ATOM 615 C C . ALA A 1 85 ? 10.138 -12.097 2.852 1.00 92.75 85 ALA A C 1
ATOM 617 O O . ALA A 1 85 ? 9.799 -10.992 2.436 1.00 92.75 85 ALA A O 1
ATOM 618 N N . THR A 1 86 ? 11.288 -12.685 2.514 1.00 92.06 86 THR A N 1
ATOM 619 C CA . THR A 1 86 ? 12.319 -12.119 1.643 1.00 92.06 86 THR A CA 1
ATOM 620 C C . THR A 1 86 ? 12.852 -13.168 0.666 1.00 92.06 86 THR A C 1
ATOM 622 O O . THR A 1 86 ? 12.617 -14.368 0.839 1.00 92.06 86 THR A O 1
ATOM 625 N N . ASN A 1 87 ? 13.564 -12.716 -0.366 1.00 88.81 87 ASN A N 1
ATOM 626 C CA . ASN A 1 87 ? 14.264 -13.569 -1.331 1.00 88.81 87 ASN A CA 1
ATOM 627 C C . ASN A 1 87 ? 15.798 -13.475 -1.186 1.00 88.81 87 ASN A C 1
ATOM 629 O O . ASN A 1 87 ? 16.312 -13.004 -0.175 1.00 88.81 87 ASN A O 1
ATOM 633 N N . SER A 1 88 ? 16.536 -13.924 -2.206 1.00 84.06 88 SER A N 1
ATOM 634 C CA . SER A 1 88 ? 18.005 -13.912 -2.266 1.00 84.06 88 SER A CA 1
ATOM 635 C C . SER A 1 88 ? 18.648 -12.523 -2.240 1.00 84.06 88 SER A C 1
ATOM 637 O O . SER A 1 88 ? 19.846 -12.429 -1.983 1.00 84.06 88 SER A O 1
ATOM 639 N N . HIS A 1 89 ? 17.886 -11.458 -2.494 1.00 81.75 89 HIS A N 1
ATOM 640 C CA . HIS A 1 89 ? 18.353 -10.075 -2.374 1.00 81.75 89 HIS A CA 1
ATOM 641 C C . HIS A 1 89 ? 18.086 -9.479 -0.984 1.00 81.75 89 HIS A C 1
ATOM 643 O O . HIS A 1 89 ? 18.291 -8.283 -0.795 1.00 81.75 89 HIS A O 1
ATOM 649 N N . ASP A 1 90 ? 17.564 -10.274 -0.041 1.00 83.19 90 ASP A N 1
ATOM 650 C CA . ASP A 1 90 ? 16.968 -9.803 1.217 1.00 83.19 90 ASP A CA 1
ATOM 651 C C . ASP A 1 90 ? 15.828 -8.785 1.001 1.00 83.19 90 ASP A C 1
ATOM 653 O O . ASP A 1 90 ? 15.417 -8.068 1.917 1.00 83.19 90 ASP A O 1
ATOM 657 N N . ALA A 1 91 ? 15.274 -8.741 -0.214 1.00 87.44 91 ALA A N 1
ATOM 658 C CA . ALA A 1 91 ? 14.181 -7.857 -0.573 1.00 87.44 91 ALA A CA 1
ATOM 659 C C . ALA A 1 91 ? 12.849 -8.444 -0.078 1.00 87.44 91 ALA A C 1
ATOM 661 O O . ALA A 1 91 ? 12.595 -9.633 -0.296 1.00 87.44 91 ALA A O 1
ATOM 662 N N . PRO A 1 92 ? 11.977 -7.642 0.561 1.00 91.62 92 PRO A N 1
ATOM 663 C CA . PRO A 1 92 ? 10.662 -8.101 0.995 1.00 91.62 92 PRO A CA 1
ATOM 664 C C . PRO A 1 92 ? 9.819 -8.569 -0.192 1.00 91.62 92 PRO A C 1
ATOM 666 O O . PRO A 1 92 ? 9.650 -7.821 -1.155 1.00 91.62 92 PRO A O 1
ATOM 669 N N . ILE A 1 93 ? 9.271 -9.779 -0.126 1.00 95.06 93 ILE A N 1
ATOM 670 C CA . ILE A 1 93 ? 8.463 -10.334 -1.214 1.00 95.06 93 ILE A CA 1
ATOM 671 C C . ILE A 1 93 ? 7.056 -9.732 -1.162 1.00 95.06 93 ILE A C 1
ATOM 673 O O . ILE A 1 93 ? 6.353 -9.830 -0.156 1.00 95.06 93 ILE A O 1
ATOM 677 N N . VAL A 1 94 ? 6.648 -9.114 -2.270 1.00 95.94 94 VAL A N 1
ATOM 678 C CA . VAL A 1 94 ? 5.302 -8.546 -2.477 1.00 95.94 94 VAL A CA 1
ATOM 679 C C . VAL A 1 94 ? 4.560 -9.212 -3.638 1.00 95.94 94 VAL A C 1
ATOM 681 O O . VAL A 1 94 ? 3.413 -8.859 -3.910 1.00 95.94 94 VAL A O 1
ATOM 684 N N . ILE A 1 95 ? 5.230 -10.139 -4.331 1.00 97.44 95 ILE A N 1
ATOM 685 C CA . ILE A 1 95 ? 4.661 -11.039 -5.334 1.00 97.44 95 ILE A CA 1
ATOM 686 C C . ILE A 1 95 ? 5.152 -12.452 -5.021 1.00 97.44 95 ILE A C 1
ATOM 688 O O . ILE A 1 95 ? 6.292 -12.811 -5.331 1.00 97.44 95 ILE A O 1
ATOM 692 N N . HIS A 1 96 ? 4.292 -13.273 -4.428 1.00 97.44 96 HIS A N 1
ATOM 693 C CA . HIS A 1 96 ? 4.592 -14.691 -4.257 1.00 97.44 96 HIS A CA 1
ATOM 694 C C . HIS A 1 96 ? 4.302 -15.464 -5.560 1.00 97.44 96 HIS A C 1
ATOM 696 O O . HIS A 1 96 ? 3.223 -15.366 -6.142 1.00 97.44 96 HIS A O 1
ATOM 702 N N . THR A 1 97 ? 5.248 -16.264 -6.051 1.00 96.62 97 THR A N 1
ATOM 703 C CA . THR A 1 97 ? 5.058 -17.129 -7.234 1.00 96.62 97 THR A CA 1
ATOM 704 C C . THR A 1 97 ? 4.384 -18.450 -6.880 1.00 96.62 97 THR A C 1
ATOM 706 O O . THR A 1 97 ? 3.726 -19.059 -7.728 1.00 96.62 97 THR A O 1
ATOM 709 N N . THR A 1 98 ? 4.466 -18.853 -5.614 1.00 95.81 98 THR A N 1
ATOM 710 C CA . THR A 1 98 ? 3.666 -19.934 -5.042 1.00 95.81 98 THR A CA 1
ATOM 711 C C . THR A 1 98 ? 2.471 -19.328 -4.323 1.00 95.81 98 THR A C 1
ATOM 713 O O . THR A 1 98 ? 2.615 -18.363 -3.583 1.00 95.81 98 THR A O 1
ATOM 716 N N . ASP A 1 99 ? 1.281 -19.887 -4.532 1.00 95.12 99 ASP A N 1
ATOM 717 C CA . ASP A 1 99 ? 0.071 -19.377 -3.890 1.00 95.12 99 ASP A CA 1
ATOM 718 C C . ASP A 1 99 ? 0.156 -19.523 -2.358 1.00 95.12 99 ASP A C 1
ATOM 720 O O . ASP A 1 99 ? 0.270 -20.652 -1.866 1.00 95.12 99 ASP A O 1
ATOM 724 N N . PRO A 1 100 ? 0.091 -18.423 -1.583 1.00 93.00 100 PRO A N 1
ATOM 725 C CA . PRO A 1 100 ? 0.057 -18.512 -0.128 1.00 93.00 100 PRO A CA 1
ATOM 726 C C . PRO A 1 100 ? -1.285 -19.057 0.399 1.00 93.00 100 PRO A C 1
ATOM 728 O O . PRO A 1 100 ? -1.380 -19.362 1.591 1.00 93.00 100 PRO A O 1
ATOM 731 N N . VAL A 1 101 ? -2.297 -19.229 -0.469 1.00 88.81 101 VAL A N 1
ATOM 732 C CA . VAL A 1 101 ? -3.684 -19.679 -0.227 1.00 88.81 101 VAL A CA 1
ATOM 733 C C . VAL A 1 101 ? -4.509 -18.681 0.588 1.00 88.81 101 VAL A C 1
ATOM 735 O O . VAL A 1 101 ? -5.663 -18.414 0.264 1.00 88.81 101 VAL A O 1
ATOM 738 N N . THR A 1 102 ? -3.914 -18.098 1.623 1.00 91.19 102 THR A N 1
ATOM 739 C CA . THR A 1 102 ? -4.502 -17.079 2.495 1.00 91.19 102 THR A CA 1
ATOM 740 C C . THR A 1 102 ? -3.534 -15.907 2.670 1.00 91.19 102 THR A C 1
ATOM 742 O O . THR A 1 102 ? -2.389 -15.954 2.226 1.00 91.19 102 THR A O 1
ATOM 745 N N . GLN A 1 103 ? -3.980 -14.849 3.347 1.00 92.94 103 GLN A N 1
ATOM 746 C CA . GLN A 1 103 ? -3.139 -13.715 3.745 1.00 92.94 103 GLN A CA 1
ATOM 747 C C . GLN A 1 103 ? -2.815 -13.738 5.246 1.00 92.94 103 GLN A C 1
ATOM 749 O O . GLN A 1 103 ? -3.448 -14.467 6.009 1.00 92.94 103 GLN A O 1
ATOM 754 N N . GLY A 1 104 ? -1.857 -12.909 5.664 1.00 92.31 104 GLY A N 1
ATOM 755 C CA . GLY A 1 104 ? -1.493 -12.687 7.068 1.00 92.31 104 GLY A CA 1
ATOM 756 C C . GLY A 1 104 ? -0.198 -13.379 7.495 1.00 92.31 104 GLY A C 1
ATOM 757 O O . GLY A 1 104 ? 0.675 -13.661 6.670 1.00 92.31 104 GLY A O 1
ATOM 758 N N . ALA A 1 105 ? -0.070 -13.639 8.799 1.00 94.31 105 ALA A N 1
ATOM 759 C CA . ALA A 1 105 ? 1.156 -14.147 9.410 1.00 94.31 105 ALA A CA 1
ATOM 760 C C . ALA A 1 105 ? 1.674 -15.439 8.745 1.00 94.31 105 ALA A C 1
ATOM 762 O O . ALA A 1 105 ? 0.959 -16.430 8.602 1.00 94.31 105 ALA A O 1
ATOM 763 N N . GLY A 1 106 ? 2.945 -15.427 8.346 1.00 94.25 106 GLY A N 1
ATOM 764 C CA . GLY A 1 106 ? 3.649 -16.514 7.672 1.00 94.25 106 GLY A CA 1
ATOM 765 C C . GLY A 1 106 ? 3.226 -16.730 6.219 1.00 94.25 106 GLY A C 1
ATOM 766 O O . GLY A 1 106 ? 3.596 -17.752 5.640 1.00 94.25 106 GLY A O 1
ATOM 767 N N . LYS A 1 107 ? 2.411 -15.827 5.657 1.00 95.25 107 LYS A N 1
ATOM 768 C CA . LYS A 1 107 ? 1.804 -15.955 4.324 1.00 95.25 107 LYS A CA 1
ATOM 769 C C . LYS A 1 107 ? 2.061 -14.741 3.445 1.00 95.25 107 LYS A C 1
ATOM 771 O O . LYS A 1 107 ? 2.447 -14.904 2.296 1.00 95.25 107 LYS A O 1
ATOM 776 N N . THR A 1 108 ? 1.864 -13.538 3.979 1.00 95.25 108 THR A N 1
ATOM 777 C CA . THR A 1 108 ? 2.071 -12.273 3.264 1.00 95.25 108 THR A CA 1
ATOM 778 C C . THR A 1 108 ? 2.618 -11.197 4.190 1.00 95.25 108 THR A C 1
ATOM 780 O O . THR A 1 108 ? 2.430 -11.255 5.402 1.00 95.25 108 THR A O 1
ATOM 783 N N . LEU A 1 109 ? 3.225 -10.157 3.619 1.00 94.81 109 LEU A N 1
ATOM 784 C CA . LEU A 1 109 ? 3.625 -8.963 4.367 1.00 94.81 109 LEU A CA 1
ATOM 785 C C . LEU A 1 109 ? 2.433 -8.019 4.616 1.00 94.81 109 LEU A C 1
ATOM 787 O O . LEU A 1 109 ? 1.338 -8.208 4.086 1.00 94.81 109 LEU A O 1
ATOM 791 N N . ALA A 1 110 ? 2.650 -6.949 5.391 1.00 92.75 110 ALA A N 1
ATOM 792 C CA . ALA A 1 110 ? 1.590 -6.014 5.800 1.00 92.75 110 ALA A CA 1
ATOM 793 C C . ALA A 1 110 ? 0.754 -5.428 4.650 1.00 92.75 110 ALA A C 1
ATOM 795 O O . ALA A 1 110 ? -0.439 -5.170 4.825 1.00 92.75 110 ALA A O 1
ATOM 796 N N . GLY A 1 111 ? 1.385 -5.193 3.498 1.00 94.62 111 GLY A N 1
ATOM 797 C CA . GLY A 1 111 ? 0.731 -4.642 2.315 1.00 94.62 111 GLY A CA 1
ATOM 798 C C . GLY A 1 111 ? -0.188 -5.634 1.604 1.00 94.62 111 GLY A C 1
ATOM 799 O O . GLY A 1 111 ? -0.952 -5.204 0.750 1.00 94.62 111 GLY A O 1
ATOM 800 N N . GLY A 1 112 ? -0.154 -6.919 1.962 1.00 96.50 112 GLY A N 1
ATOM 801 C CA . GLY A 1 112 ? -0.724 -7.988 1.150 1.00 96.50 112 GLY A CA 1
ATOM 802 C C . GLY A 1 112 ? 0.206 -8.358 -0.006 1.00 96.50 112 GLY A C 1
ATOM 803 O O . GLY A 1 112 ? 1.406 -8.081 0.057 1.00 96.50 112 GLY A O 1
ATOM 804 N N . ASP A 1 113 ? -0.345 -8.979 -1.044 1.00 97.81 113 ASP A N 1
ATOM 805 C CA . ASP A 1 113 ? 0.438 -9.546 -2.142 1.00 97.81 113 ASP A CA 1
ATOM 806 C C . ASP A 1 113 ? -0.198 -9.289 -3.506 1.00 97.81 113 ASP A C 1
ATOM 808 O O . ASP A 1 113 ? -1.412 -9.379 -3.673 1.00 97.81 113 ASP A O 1
ATOM 812 N N . PHE A 1 114 ? 0.623 -8.997 -4.505 1.00 98.19 114 PHE A N 1
ATOM 813 C CA . PHE A 1 114 ? 0.163 -8.797 -5.873 1.00 98.19 114 PHE A CA 1
ATOM 814 C C . PHE A 1 114 ? -0.145 -10.108 -6.606 1.00 98.19 114 PHE A C 1
ATOM 816 O O . PHE A 1 114 ? -0.798 -10.060 -7.645 1.00 98.19 114 PHE A O 1
ATOM 823 N N . ARG A 1 115 ? 0.253 -11.276 -6.078 1.00 97.44 115 ARG A N 1
ATOM 824 C CA . ARG A 1 115 ? -0.085 -12.627 -6.574 1.00 97.44 115 ARG A CA 1
ATOM 825 C C . ARG A 1 115 ? -1.496 -12.712 -7.140 1.00 97.44 115 ARG A C 1
ATOM 827 O O . ARG A 1 115 ? -1.693 -13.265 -8.221 1.00 97.44 115 ARG A O 1
ATOM 834 N N . TRP A 1 116 ? -2.474 -12.214 -6.387 1.00 97.81 116 TRP A N 1
ATOM 835 C CA . TRP A 1 116 ? -3.887 -12.392 -6.709 1.00 97.81 116 TRP A CA 1
ATOM 836 C C . TRP A 1 116 ? -4.348 -11.578 -7.921 1.00 97.81 116 TRP A C 1
ATOM 838 O O . TRP A 1 116 ? -5.271 -12.015 -8.605 1.00 97.81 116 TRP A O 1
ATOM 848 N N . VAL A 1 117 ? -3.676 -10.467 -8.236 1.00 97.56 117 VAL A N 1
ATOM 849 C CA . VAL A 1 117 ? -3.970 -9.628 -9.411 1.00 97.56 117 VAL A CA 1
ATOM 850 C C . VAL A 1 117 ? -2.987 -9.855 -10.564 1.00 97.56 117 VAL A C 1
ATOM 852 O O . VAL A 1 117 ? -3.320 -9.622 -11.721 1.00 97.56 117 VAL A O 1
ATOM 855 N N . ALA A 1 118 ? -1.783 -10.353 -10.282 1.00 97.94 118 ALA A N 1
ATOM 856 C CA . ALA A 1 118 ? -0.716 -10.483 -11.263 1.00 97.94 118 ALA A CA 1
ATOM 857 C C . ALA A 1 118 ? -1.070 -11.415 -12.435 1.00 97.94 118 ALA A C 1
ATOM 859 O O . ALA A 1 118 ? -1.575 -12.530 -12.251 1.00 97.94 118 ALA A O 1
ATOM 860 N N . THR A 1 119 ? -0.736 -10.976 -13.651 1.00 97.12 119 THR A N 1
ATOM 861 C CA . THR A 1 119 ? -0.878 -11.781 -14.870 1.00 97.12 119 THR A CA 1
ATOM 862 C C . THR A 1 119 ? 0.005 -13.029 -14.783 1.00 97.12 119 THR A C 1
ATOM 864 O O . THR A 1 119 ? 1.162 -12.947 -14.379 1.00 97.12 119 THR A O 1
ATOM 867 N N . GLY A 1 120 ? -0.526 -14.190 -15.177 1.00 96.25 120 GLY A N 1
ATOM 868 C CA . GLY A 1 120 ? 0.180 -15.478 -15.081 1.00 96.25 120 GLY A CA 1
ATOM 869 C C . GLY A 1 120 ? 0.159 -16.115 -13.687 1.00 96.25 120 GLY A C 1
ATOM 870 O O . GLY A 1 120 ? 0.637 -17.234 -13.525 1.00 96.25 120 GLY A O 1
ATOM 871 N N . LEU A 1 121 ? -0.429 -15.433 -12.698 1.00 96.50 121 LEU A N 1
ATOM 872 C CA . LEU A 1 121 ? -0.675 -15.956 -11.357 1.00 96.50 121 LEU A CA 1
ATOM 873 C C . LEU A 1 121 ? -2.186 -15.984 -11.085 1.00 96.50 121 LEU A C 1
ATOM 875 O O . LEU A 1 121 ? -2.901 -16.731 -11.747 1.00 96.50 121 LEU A O 1
ATOM 879 N N . GLY A 1 122 ? -2.687 -15.204 -10.123 1.00 96.06 122 GLY A N 1
ATOM 880 C CA . GLY A 1 122 ? -4.115 -15.164 -9.801 1.00 96.06 122 GLY A CA 1
ATOM 881 C C . GLY A 1 122 ? -4.969 -14.437 -10.843 1.00 96.06 122 GLY A C 1
ATOM 882 O O . GLY A 1 122 ? -6.140 -14.781 -10.993 1.00 96.06 122 GLY A O 1
ATOM 883 N N . ALA A 1 123 ? -4.394 -13.455 -11.553 1.00 95.25 123 ALA A N 1
ATOM 884 C CA . ALA A 1 123 ? -5.024 -12.693 -12.639 1.00 95.25 123 ALA A CA 1
ATOM 885 C C . ALA A 1 123 ? -6.470 -12.232 -12.354 1.00 95.25 123 ALA A C 1
ATOM 887 O O . ALA A 1 123 ? -7.314 -12.200 -13.250 1.00 95.25 123 ALA A O 1
ATOM 888 N N . THR A 1 124 ? -6.775 -11.907 -11.094 1.00 96.00 124 THR A N 1
ATOM 889 C CA . THR A 1 124 ? -8.102 -11.459 -10.671 1.00 96.00 124 THR A CA 1
ATOM 890 C C . THR A 1 124 ? -8.062 -9.965 -10.388 1.00 96.00 124 THR A C 1
ATOM 892 O O . THR A 1 124 ? -7.540 -9.527 -9.366 1.00 96.00 124 THR A O 1
ATOM 895 N N . ASP A 1 125 ? -8.639 -9.197 -11.305 1.00 94.81 125 ASP A N 1
ATOM 896 C CA . ASP A 1 125 ? -8.602 -7.732 -11.336 1.00 94.81 125 ASP A CA 1
ATOM 897 C C . ASP A 1 125 ? -9.069 -7.086 -10.019 1.00 94.81 125 ASP A C 1
ATOM 899 O O . ASP A 1 125 ? -8.388 -6.251 -9.436 1.00 94.81 125 ASP A O 1
ATOM 903 N N . SER A 1 126 ? -10.164 -7.589 -9.444 1.00 95.25 126 SER A N 1
ATOM 904 C CA . SER A 1 126 ? -10.753 -7.055 -8.209 1.00 95.25 126 SER A CA 1
ATOM 905 C C . SER A 1 126 ? -9.941 -7.317 -6.931 1.00 95.25 126 SER A C 1
ATOM 907 O O . SER A 1 126 ? -10.419 -7.000 -5.844 1.00 95.25 126 SER A O 1
ATOM 909 N N . LYS A 1 127 ? -8.785 -7.986 -7.010 1.00 97.00 127 LYS A N 1
ATOM 910 C CA . LYS A 1 127 ? -8.024 -8.479 -5.848 1.00 97.00 127 LYS A CA 1
ATOM 911 C C . LYS A 1 127 ? -6.708 -7.740 -5.603 1.00 97.00 127 LYS A C 1
ATOM 913 O O . LYS A 1 127 ? -5.948 -8.127 -4.716 1.00 97.00 127 LYS A O 1
ATOM 918 N N . GLY A 1 128 ? -6.414 -6.682 -6.352 1.00 96.81 128 GLY A N 1
ATOM 919 C CA . GLY A 1 128 ? -5.194 -5.904 -6.166 1.00 96.81 128 GLY A CA 1
ATOM 920 C C . GLY A 1 128 ? -5.166 -4.632 -6.996 1.00 96.81 128 GLY A C 1
ATOM 921 O O . GLY A 1 128 ? -6.087 -4.353 -7.752 1.00 96.81 128 GLY A O 1
ATOM 922 N N . HIS A 1 129 ? -4.095 -3.858 -6.852 1.00 97.25 129 HIS A N 1
ATOM 923 C CA . HIS A 1 129 ? -3.861 -2.715 -7.728 1.00 97.25 129 HIS A CA 1
ATOM 924 C C . HIS A 1 129 ? -3.132 -3.147 -9.006 1.00 97.25 129 HIS A C 1
ATOM 926 O O . HIS A 1 129 ? -2.100 -3.820 -8.949 1.00 97.25 129 HIS A O 1
ATOM 932 N N . ASN A 1 130 ? -3.621 -2.695 -10.162 1.00 96.31 130 ASN A N 1
ATOM 933 C CA . ASN A 1 130 ? -3.035 -2.999 -11.468 1.00 96.31 130 ASN A CA 1
ATOM 934 C C . ASN A 1 130 ? -1.798 -2.135 -11.730 1.00 96.31 130 ASN A C 1
ATOM 936 O O . ASN A 1 130 ? -1.839 -1.164 -12.488 1.00 96.31 130 ASN A O 1
ATOM 940 N N . VAL A 1 131 ? -0.687 -2.485 -11.089 1.00 97.25 131 VAL A N 1
ATOM 941 C CA . VAL A 1 131 ? 0.611 -1.838 -11.300 1.00 97.25 131 VAL A CA 1
ATOM 942 C C . VAL A 1 131 ? 1.207 -2.274 -12.642 1.00 97.25 131 VAL A C 1
ATOM 944 O O . VAL A 1 131 ? 1.212 -3.462 -12.977 1.00 97.25 131 VAL A O 1
ATOM 947 N N . ALA A 1 132 ? 1.738 -1.319 -13.404 1.00 96.56 132 ALA A N 1
ATOM 948 C CA . ALA A 1 132 ? 2.402 -1.559 -14.678 1.00 96.56 132 ALA A CA 1
ATOM 949 C C . ALA A 1 132 ? 3.523 -2.601 -14.526 1.00 96.56 132 ALA A C 1
ATOM 951 O O . ALA A 1 132 ? 4.367 -2.499 -13.638 1.00 96.56 132 ALA A O 1
ATOM 952 N N . GLY A 1 133 ? 3.516 -3.620 -15.389 1.00 94.88 133 GLY A N 1
ATOM 953 C CA . GLY A 1 133 ? 4.441 -4.761 -15.330 1.00 94.88 133 GLY A CA 1
ATOM 954 C C . GLY A 1 133 ? 3.985 -5.920 -14.430 1.00 94.88 133 GLY A C 1
ATOM 955 O O . GLY A 1 133 ? 4.483 -7.031 -14.595 1.00 94.88 133 GLY A O 1
ATOM 956 N N . ILE A 1 134 ? 3.013 -5.704 -13.534 1.00 97.00 134 ILE A N 1
ATOM 957 C CA . ILE A 1 134 ? 2.373 -6.759 -12.726 1.00 97.00 134 ILE A CA 1
ATOM 958 C C . ILE A 1 134 ? 1.076 -7.234 -13.391 1.00 97.00 134 ILE A C 1
ATOM 960 O O . ILE A 1 134 ? 0.860 -8.440 -13.539 1.00 97.00 134 ILE A O 1
ATOM 964 N N . ASN A 1 135 ? 0.224 -6.288 -13.793 1.00 96.50 135 ASN A N 1
ATOM 965 C CA . ASN A 1 135 ? -1.002 -6.534 -14.551 1.00 96.50 135 ASN A CA 1
ATOM 966 C C . ASN A 1 135 ? -1.245 -5.391 -15.556 1.00 96.50 135 ASN A C 1
ATOM 968 O O . ASN A 1 135 ? -0.711 -4.289 -15.398 1.00 96.50 135 ASN A O 1
ATOM 972 N N . SER A 1 136 ? -2.041 -5.631 -16.599 1.00 95.38 136 SER A N 1
ATOM 973 C CA . SER A 1 136 ? -2.485 -4.568 -17.511 1.00 95.38 136 SER A CA 1
ATOM 974 C C . SER A 1 136 ? -3.389 -3.569 -16.791 1.00 95.38 136 SER A C 1
ATOM 976 O O . SER A 1 136 ? -4.042 -3.931 -15.816 1.00 95.38 136 SER A O 1
ATOM 978 N N . ALA A 1 137 ? -3.471 -2.330 -17.283 1.00 94.75 137 ALA A N 1
ATOM 979 C CA . ALA A 1 137 ? -4.435 -1.360 -16.766 1.00 94.75 137 ALA A CA 1
ATOM 980 C C . ALA A 1 137 ? -5.865 -1.931 -16.788 1.00 94.75 137 ALA A C 1
ATOM 982 O O . ALA A 1 137 ? -6.235 -2.659 -17.713 1.00 94.75 137 ALA A O 1
ATOM 983 N N . ASP A 1 138 ? -6.646 -1.592 -15.766 1.00 93.75 138 ASP A N 1
ATOM 984 C CA . ASP A 1 138 ? -8.050 -1.982 -15.665 1.00 93.75 138 ASP A CA 1
ATOM 985 C C . ASP A 1 138 ? -8.837 -1.339 -16.822 1.00 93.75 138 ASP A C 1
ATOM 987 O O . ASP A 1 138 ? -8.769 -0.132 -17.068 1.00 93.75 138 ASP A O 1
ATOM 991 N N . VAL A 1 139 ? -9.562 -2.164 -17.577 1.00 92.88 139 VAL A N 1
ATOM 992 C CA . VAL A 1 139 ? -10.324 -1.729 -18.758 1.00 92.88 139 VAL A CA 1
ATOM 993 C C . VAL A 1 139 ? -11.708 -1.177 -18.411 1.00 92.88 139 VAL A C 1
ATOM 995 O O . VAL A 1 139 ? -12.302 -0.474 -19.227 1.00 92.88 139 VAL A O 1
ATOM 998 N N . ALA A 1 140 ? -12.235 -1.507 -17.233 1.00 92.56 140 ALA A N 1
ATOM 999 C CA . ALA A 1 140 ? -13.540 -1.078 -16.755 1.00 92.56 140 ALA A CA 1
ATOM 1000 C C . ALA A 1 140 ? -13.479 0.319 -16.126 1.00 92.56 140 ALA A C 1
ATOM 1002 O O . ALA A 1 140 ? -14.338 1.150 -16.423 1.00 92.56 140 ALA A O 1
ATOM 1003 N N . ILE A 1 141 ? -12.470 0.592 -15.290 1.00 90.19 141 ILE A N 1
ATOM 1004 C CA . ILE A 1 141 ? -12.308 1.902 -14.628 1.00 90.19 141 ILE A CA 1
ATOM 1005 C C . ILE A 1 141 ? -11.230 2.781 -15.279 1.00 90.19 141 ILE A C 1
ATOM 1007 O O . ILE A 1 141 ? -11.213 3.994 -15.062 1.00 90.19 141 ILE A O 1
ATOM 1011 N N . GLY A 1 142 ? -10.365 2.207 -16.118 1.00 93.25 142 GLY A N 1
ATOM 1012 C CA . GLY A 1 142 ? -9.276 2.921 -16.776 1.00 93.25 142 GLY A CA 1
ATOM 1013 C C . GLY A 1 142 ? -8.094 3.207 -15.845 1.00 93.25 142 GLY A C 1
ATOM 1014 O O . GLY A 1 142 ? -7.843 2.521 -14.861 1.00 93.25 142 GLY A O 1
ATOM 1015 N N . THR A 1 143 ? -7.328 4.243 -16.179 1.00 95.19 143 THR A N 1
ATOM 1016 C CA . THR A 1 143 ? -6.082 4.631 -15.489 1.00 95.19 143 THR A CA 1
ATOM 1017 C C . THR A 1 143 ? -6.272 5.673 -14.395 1.00 95.19 143 THR A C 1
ATOM 1019 O O . THR A 1 143 ? -5.402 5.838 -13.546 1.00 95.19 143 THR A O 1
ATOM 1022 N N . THR A 1 144 ? -7.374 6.424 -14.427 1.00 95.44 144 THR A N 1
ATOM 1023 C CA . THR A 1 144 ? -7.635 7.449 -13.415 1.00 95.44 144 THR A CA 1
ATOM 1024 C C . THR A 1 144 ? -8.207 6.768 -12.175 1.00 95.44 144 THR A C 1
ATOM 1026 O O . THR A 1 144 ? -9.249 6.122 -12.293 1.00 95.44 144 THR A O 1
ATOM 1029 N N . PRO A 1 145 ? -7.571 6.905 -10.996 1.00 94.75 145 PRO A N 1
ATOM 1030 C CA . PRO A 1 145 ? -8.007 6.195 -9.808 1.00 94.75 145 PRO A CA 1
ATOM 1031 C C . PRO A 1 145 ? -9.467 6.501 -9.450 1.00 94.75 145 PRO A C 1
ATOM 1033 O O . PRO A 1 145 ? -9.910 7.653 -9.546 1.00 94.75 145 PRO A O 1
ATOM 1036 N N . PRO A 1 146 ? -10.234 5.504 -8.985 1.00 92.69 146 PRO A N 1
ATOM 1037 C CA . PRO A 1 146 ? -11.576 5.748 -8.491 1.00 92.69 146 PRO A CA 1
ATOM 1038 C C . PRO A 1 146 ? -11.519 6.713 -7.304 1.00 92.69 146 PRO A C 1
ATOM 1040 O O . PRO A 1 146 ? -10.705 6.568 -6.392 1.00 92.69 146 PRO A O 1
ATOM 1043 N N . GLY A 1 147 ? -12.383 7.724 -7.324 1.00 91.62 147 GLY A N 1
ATOM 1044 C CA . GLY A 1 147 ? -12.358 8.776 -6.314 1.00 91.62 147 GLY A CA 1
ATOM 1045 C C . GLY A 1 147 ? -11.198 9.769 -6.461 1.00 91.62 147 GLY A C 1
ATOM 1046 O O . GLY A 1 147 ? -10.859 10.416 -5.469 1.00 91.62 147 GLY A O 1
ATOM 1047 N N . TRP A 1 148 ? -10.621 9.904 -7.663 1.00 94.38 148 TRP A N 1
ATOM 1048 C CA . TRP A 1 148 ? -9.614 10.920 -7.980 1.00 94.38 148 TRP A CA 1
ATOM 1049 C C . TRP A 1 148 ? -10.076 12.319 -7.576 1.00 94.38 148 TRP A C 1
ATOM 1051 O O . TRP A 1 148 ? -11.182 12.754 -7.905 1.00 94.38 148 TRP A O 1
ATOM 1061 N N . ASP A 1 149 ? -9.207 13.026 -6.861 1.00 92.75 149 ASP A N 1
ATOM 1062 C CA . ASP A 1 149 ? -9.449 14.388 -6.420 1.00 92.75 149 ASP A CA 1
ATOM 1063 C C . ASP A 1 149 ? -8.262 15.279 -6.757 1.00 92.75 149 ASP A C 1
ATOM 1065 O O . ASP A 1 149 ? -7.205 15.210 -6.135 1.00 92.75 149 ASP A O 1
ATOM 1069 N N . THR A 1 150 ? -8.473 16.201 -7.687 1.00 91.44 150 THR A N 1
ATOM 1070 C CA . THR A 1 150 ? -7.445 17.148 -8.135 1.00 91.44 150 THR A CA 1
ATOM 1071 C C . THR A 1 150 ? -7.049 18.161 -7.059 1.00 91.44 150 THR A C 1
ATOM 1073 O O . THR A 1 150 ? -6.106 18.920 -7.255 1.00 91.44 150 THR A O 1
ATOM 1076 N N . ALA A 1 151 ? -7.778 18.220 -5.939 1.00 89.88 151 ALA A N 1
ATOM 1077 C CA . ALA A 1 151 ? -7.439 19.068 -4.801 1.00 89.88 151 ALA A CA 1
ATOM 1078 C C . ALA A 1 151 ? -6.415 18.432 -3.841 1.00 89.88 151 ALA A C 1
ATOM 1080 O O . ALA A 1 151 ? -6.000 19.096 -2.888 1.00 89.88 151 ALA A O 1
ATOM 1081 N N . ALA A 1 152 ? -5.996 17.179 -4.066 1.00 88.88 152 ALA A N 1
ATOM 1082 C CA . ALA A 1 152 ? -4.908 16.573 -3.306 1.00 88.88 152 ALA A CA 1
ATOM 1083 C C . ALA A 1 152 ? -3.616 17.392 -3.481 1.00 88.88 152 ALA A C 1
ATOM 1085 O O . ALA A 1 152 ? -3.134 17.632 -4.589 1.00 88.88 152 ALA A O 1
ATOM 1086 N N . THR A 1 153 ? -3.058 17.858 -2.364 1.00 85.69 153 THR A N 1
ATOM 1087 C CA . THR A 1 153 ? -1.846 18.695 -2.362 1.00 85.69 153 THR A CA 1
ATOM 1088 C C . THR A 1 153 ? -0.587 17.844 -2.166 1.00 85.69 153 THR A C 1
ATOM 1090 O O . THR A 1 153 ? -0.709 16.756 -1.597 1.00 85.69 153 THR A O 1
ATOM 1093 N N . PRO A 1 154 ? 0.608 18.328 -2.578 1.00 89.19 154 PRO A N 1
ATOM 1094 C CA . PRO A 1 154 ? 1.872 17.604 -2.414 1.00 89.19 154 PRO A CA 1
ATOM 1095 C C . PRO A 1 154 ? 2.117 17.109 -0.991 1.00 89.19 154 PRO A C 1
ATOM 1097 O O . PRO A 1 154 ? 1.683 17.776 -0.045 1.00 89.19 154 PRO A O 1
ATOM 1100 N N . GLY A 1 155 ? 2.856 16.004 -0.858 1.00 87.94 155 GLY A N 1
ATOM 1101 C CA . GLY A 1 155 ? 3.199 15.345 0.405 1.00 87.94 155 GLY A CA 1
ATOM 1102 C C . GLY A 1 155 ? 3.923 16.230 1.419 1.00 87.94 155 GLY A C 1
ATOM 1103 O O . GLY A 1 155 ? 4.308 17.370 1.146 1.00 87.94 155 GLY A O 1
ATOM 1104 N N . ALA A 1 156 ? 4.145 15.702 2.627 1.00 90.56 156 ALA A N 1
ATOM 1105 C CA . ALA A 1 156 ? 4.859 16.428 3.685 1.00 90.56 156 ALA A CA 1
ATOM 1106 C C . ALA A 1 156 ? 6.311 16.789 3.300 1.00 90.56 156 ALA A C 1
ATOM 1108 O O . ALA A 1 156 ? 6.878 17.723 3.862 1.00 90.56 156 ALA A O 1
ATOM 1109 N N . LEU A 1 157 ? 6.890 16.088 2.318 1.00 92.62 157 LEU A N 1
ATOM 1110 C CA . LEU A 1 157 ? 8.213 16.376 1.758 1.00 92.62 157 LEU A CA 1
ATOM 1111 C C . LEU A 1 157 ? 8.203 17.462 0.673 1.00 92.62 157 LEU A C 1
ATOM 1113 O O . LEU A 1 157 ? 9.269 17.849 0.204 1.00 92.62 157 LEU A O 1
ATOM 1117 N N . SER A 1 158 ? 7.029 17.957 0.264 1.00 92.06 158 SER A N 1
ATOM 1118 C CA . SER A 1 158 ? 6.876 18.792 -0.940 1.00 92.06 158 SER A CA 1
ATOM 1119 C C . SER A 1 158 ? 7.441 18.119 -2.200 1.00 92.06 158 SER A C 1
ATOM 1121 O O . SER A 1 158 ? 7.972 18.767 -3.097 1.00 92.06 158 SER A O 1
ATOM 1123 N N . ASP A 1 159 ? 7.305 16.800 -2.273 1.00 90.75 159 ASP A N 1
ATOM 1124 C CA . ASP A 1 159 ? 7.862 15.895 -3.275 1.00 90.75 159 ASP A CA 1
ATOM 1125 C C . ASP A 1 159 ? 6.990 15.779 -4.534 1.00 90.75 159 ASP A C 1
ATOM 1127 O O . ASP A 1 159 ? 7.017 14.766 -5.218 1.00 90.75 159 ASP A O 1
ATOM 1131 N N . GLY A 1 160 ? 6.238 16.828 -4.872 1.00 93.62 160 GLY A N 1
ATOM 1132 C CA . GLY A 1 160 ? 5.309 16.850 -6.004 1.00 93.62 160 GLY A CA 1
ATOM 1133 C C . GLY A 1 160 ? 3.922 16.286 -5.684 1.00 93.62 160 GLY A C 1
ATOM 1134 O O . GLY A 1 160 ? 3.639 15.854 -4.571 1.00 93.62 160 GLY A O 1
ATOM 1135 N N . SER A 1 161 ? 3.039 16.339 -6.680 1.00 94.50 161 SER A N 1
ATOM 1136 C CA . SER A 1 161 ? 1.690 15.765 -6.625 1.00 94.50 161 SER A CA 1
ATOM 1137 C C . SER A 1 161 ? 1.616 14.551 -7.540 1.00 94.50 161 SER A C 1
ATOM 1139 O O . SER A 1 161 ? 2.193 14.572 -8.630 1.00 94.50 161 SER A O 1
ATOM 1141 N N . ILE A 1 162 ? 0.839 13.545 -7.139 1.00 95.88 162 ILE A N 1
ATOM 1142 C CA . ILE A 1 162 ? 0.443 12.437 -8.015 1.00 95.88 162 ILE A CA 1
ATOM 1143 C C . ILE A 1 162 ? -0.085 12.982 -9.349 1.00 95.88 162 ILE A C 1
ATOM 1145 O O . ILE A 1 162 ? -0.831 13.967 -9.377 1.00 95.88 162 ILE A O 1
ATOM 1149 N N . ALA A 1 163 ? 0.330 12.357 -10.452 1.00 95.75 163 ALA A N 1
ATOM 1150 C CA . ALA A 1 163 ? 0.020 12.765 -11.823 1.00 95.75 163 ALA A CA 1
ATOM 1151 C C . ALA A 1 163 ? 0.339 14.246 -12.121 1.00 95.75 163 ALA A C 1
ATOM 1153 O O . ALA A 1 163 ? -0.302 14.869 -12.967 1.00 95.75 163 ALA A O 1
ATOM 1154 N N . GLY A 1 164 ? 1.272 14.856 -11.381 1.00 94.31 164 GLY A N 1
ATOM 1155 C CA . GLY A 1 164 ? 1.578 16.283 -11.485 1.00 94.31 164 GLY A CA 1
ATOM 1156 C C . GLY A 1 164 ? 0.399 17.203 -11.139 1.00 94.31 164 GLY A C 1
ATOM 1157 O O . GLY A 1 164 ? 0.390 18.355 -11.564 1.00 94.31 164 GLY A O 1
ATOM 1158 N N . GLY A 1 165 ? -0.613 16.708 -10.413 1.00 92.81 165 GLY A N 1
ATOM 1159 C CA . GLY A 1 165 ? -1.849 17.445 -10.130 1.00 92.81 165 GLY A CA 1
ATOM 1160 C C . GLY A 1 165 ? -2.797 17.565 -11.330 1.00 92.81 165 GLY A C 1
ATOM 1161 O O . GLY A 1 165 ? -3.662 18.441 -11.349 1.00 92.81 165 GLY A O 1
ATOM 1162 N N . ALA A 1 166 ? -2.634 16.720 -12.352 1.00 95.06 166 ALA A N 1
ATOM 1163 C CA . ALA A 1 166 ? -3.475 16.741 -13.541 1.00 95.06 166 ALA A CA 1
ATOM 1164 C C . ALA A 1 166 ? -4.941 16.374 -13.243 1.00 95.06 166 ALA A C 1
ATOM 1166 O O . ALA A 1 166 ? -5.263 15.630 -12.317 1.00 95.06 166 ALA A O 1
ATOM 1167 N N . ALA A 1 167 ? -5.854 16.851 -14.097 1.00 94.44 167 ALA A N 1
ATOM 1168 C CA . ALA A 1 167 ? -7.284 16.556 -13.978 1.00 94.44 167 ALA A CA 1
ATOM 1169 C C . ALA A 1 167 ? -7.624 15.061 -14.139 1.00 94.44 167 ALA A C 1
ATOM 1171 O O . ALA A 1 167 ? -8.645 14.600 -13.639 1.00 94.44 167 ALA A O 1
ATOM 1172 N N . SER A 1 168 ? -6.768 14.312 -14.833 1.00 94.00 168 SER A N 1
ATOM 1173 C CA . SER A 1 168 ? -6.861 12.865 -15.025 1.00 94.00 168 SER A CA 1
ATOM 1174 C C . SER A 1 168 ? -5.465 12.298 -15.275 1.00 94.00 168 SER A C 1
ATOM 1176 O O . SER A 1 168 ? -4.539 13.054 -15.578 1.00 94.00 168 SER A O 1
ATOM 1178 N N . TRP A 1 169 ? -5.322 10.976 -15.206 1.00 95.88 169 TRP A N 1
ATOM 1179 C CA . TRP A 1 169 ? -4.043 10.304 -15.461 1.00 95.88 169 TRP A CA 1
ATOM 1180 C C . TRP A 1 169 ? -3.764 10.068 -16.954 1.00 95.88 169 TRP A C 1
ATOM 1182 O O . TRP A 1 169 ? -2.665 9.654 -17.327 1.00 95.88 169 TRP A O 1
ATOM 1192 N N . GLY A 1 170 ? -4.726 10.355 -17.838 1.00 94.38 170 GLY A N 1
ATOM 1193 C CA . GLY A 1 170 ? -4.581 10.119 -19.275 1.00 94.38 170 GLY A CA 1
ATOM 1194 C C . GLY A 1 170 ? -4.279 8.648 -19.574 1.00 94.38 170 GLY A C 1
ATOM 1195 O O . GLY A 1 170 ? -5.002 7.768 -19.128 1.00 94.38 170 GLY A O 1
ATOM 1196 N N . ALA A 1 171 ? -3.205 8.367 -20.310 1.00 93.94 171 ALA A N 1
ATOM 1197 C CA . ALA A 1 171 ? -2.784 6.997 -20.625 1.00 93.94 171 ALA A CA 1
ATOM 1198 C C . ALA A 1 171 ? -1.801 6.392 -19.600 1.00 93.94 171 ALA A C 1
ATOM 1200 O O . ALA A 1 171 ? -1.313 5.284 -19.807 1.00 93.94 171 ALA A O 1
ATOM 1201 N N . ASN A 1 172 ? -1.472 7.109 -18.522 1.00 96.88 172 ASN A N 1
ATOM 1202 C CA . ASN A 1 172 ? -0.453 6.674 -17.569 1.00 96.88 172 ASN A CA 1
ATOM 1203 C C . ASN A 1 172 ? -1.051 5.698 -16.554 1.00 96.88 172 ASN A C 1
ATOM 1205 O O . ASN A 1 172 ? -2.011 6.034 -15.867 1.00 96.88 172 ASN A O 1
ATOM 1209 N N . GLN A 1 173 ? -0.483 4.500 -16.456 1.00 96.50 173 GLN A N 1
ATOM 1210 C CA . GLN A 1 173 ? -0.881 3.483 -15.484 1.00 96.50 173 GLN A CA 1
ATOM 1211 C C . GLN A 1 173 ? -0.152 3.687 -14.146 1.00 96.50 173 GLN A C 1
ATOM 1213 O O . GLN A 1 173 ? 0.933 4.266 -14.105 1.00 96.50 173 GLN A O 1
ATOM 1218 N N . LEU A 1 174 ? -0.735 3.167 -13.062 1.00 97.38 174 LEU A N 1
ATOM 1219 C CA . LEU A 1 174 ? -0.089 3.047 -11.754 1.00 97.38 174 LEU A CA 1
ATOM 1220 C C . LEU A 1 174 ? 1.272 2.350 -11.855 1.00 97.38 174 LEU A C 1
ATOM 1222 O O . LEU A 1 174 ? 1.390 1.288 -12.463 1.00 97.38 174 LEU A O 1
ATOM 1226 N N . THR A 1 175 ? 2.282 2.922 -11.210 1.00 97.50 175 THR A N 1
ATOM 1227 C CA . THR A 1 175 ? 3.631 2.352 -11.076 1.00 97.50 175 THR A CA 1
ATOM 1228 C C . THR A 1 175 ? 3.942 2.041 -9.610 1.00 97.50 175 THR A C 1
ATOM 1230 O O . THR A 1 175 ? 3.213 2.447 -8.707 1.00 97.50 175 THR A O 1
ATOM 1233 N N . CYS A 1 176 ? 5.031 1.319 -9.326 1.00 97.00 176 CYS A N 1
ATOM 1234 C CA . CYS A 1 176 ? 5.463 1.133 -7.934 1.00 97.00 176 CYS A CA 1
ATOM 1235 C C . CYS A 1 176 ? 5.853 2.477 -7.297 1.00 97.00 176 CYS A C 1
ATOM 1237 O O . CYS A 1 176 ? 5.469 2.775 -6.168 1.00 97.00 176 CYS A O 1
ATOM 1239 N N . ALA A 1 177 ? 6.597 3.298 -8.037 1.00 97.19 177 ALA A N 1
ATOM 1240 C CA . ALA A 1 177 ? 7.124 4.565 -7.557 1.00 97.19 177 ALA A CA 1
ATOM 1241 C C . ALA A 1 177 ? 7.051 5.676 -8.612 1.00 97.19 177 ALA A C 1
ATOM 1243 O O . ALA A 1 177 ? 6.800 5.409 -9.791 1.00 97.19 177 ALA A O 1
ATOM 1244 N N . GLY A 1 178 ? 7.303 6.909 -8.178 1.00 96.44 178 GLY A N 1
ATOM 1245 C CA . GLY A 1 178 ? 7.352 8.093 -9.034 1.00 96.44 178 GLY A CA 1
ATOM 1246 C C . GLY A 1 178 ? 6.013 8.812 -9.153 1.00 96.44 178 GLY A C 1
ATOM 1247 O O . GLY A 1 178 ? 5.099 8.604 -8.362 1.00 96.44 178 GLY A O 1
ATOM 1248 N N . MET A 1 179 ? 5.888 9.671 -10.164 1.00 97.12 179 MET A N 1
ATOM 1249 C CA . MET A 1 179 ? 4.739 10.566 -10.366 1.00 97.12 179 MET A CA 1
ATOM 1250 C C . MET A 1 179 ? 3.378 9.857 -10.383 1.00 97.12 179 MET A C 1
ATOM 1252 O O . MET A 1 179 ? 2.379 10.456 -9.989 1.00 97.12 179 MET A O 1
ATOM 1256 N N . TYR A 1 180 ? 3.333 8.604 -10.831 1.00 97.12 180 TYR A N 1
ATOM 1257 C CA . TYR A 1 180 ? 2.119 7.787 -10.893 1.00 97.12 180 TYR A CA 1
ATOM 1258 C C . TYR A 1 180 ? 2.164 6.595 -9.932 1.00 97.12 180 TYR A C 1
ATOM 1260 O O . TYR A 1 180 ? 1.373 5.673 -10.094 1.00 97.12 180 TYR A O 1
ATOM 1268 N N . GLY A 1 181 ? 3.092 6.575 -8.971 1.00 96.38 181 GLY A N 1
ATOM 1269 C CA . GLY A 1 181 ? 3.272 5.459 -8.046 1.00 96.38 181 GLY A CA 1
ATOM 1270 C C . GLY A 1 181 ? 2.955 5.801 -6.598 1.00 96.38 181 GLY A C 1
ATOM 1271 O O . GLY A 1 181 ? 2.683 6.947 -6.260 1.00 96.38 181 GLY A O 1
ATOM 1272 N N . CYS A 1 182 ? 2.975 4.785 -5.736 1.00 96.00 182 CYS A N 1
ATOM 1273 C CA . CYS A 1 182 ? 2.727 4.956 -4.299 1.00 96.00 182 CYS A CA 1
ATOM 1274 C C . CYS A 1 182 ? 3.996 5.318 -3.516 1.00 96.00 182 CYS A C 1
ATOM 1276 O O . CYS A 1 182 ? 3.917 5.940 -2.456 1.00 96.00 182 CYS A O 1
ATOM 1278 N N . HIS A 1 183 ? 5.156 4.882 -4.008 1.00 96.00 183 HIS A N 1
ATOM 1279 C CA . HIS A 1 183 ? 6.449 5.077 -3.362 1.00 96.00 183 HIS A CA 1
ATOM 1280 C C . HIS A 1 183 ? 7.265 6.188 -4.034 1.00 96.00 183 HIS A C 1
ATOM 1282 O O . HIS A 1 183 ? 7.083 6.521 -5.205 1.00 96.00 183 HIS A O 1
ATOM 1288 N N . GLY A 1 184 ? 8.257 6.705 -3.314 1.00 95.25 184 GLY A N 1
ATOM 1289 C CA . GLY A 1 184 ? 9.205 7.660 -3.876 1.00 95.25 184 GLY A CA 1
ATOM 1290 C C . GLY A 1 184 ? 8.654 9.073 -4.020 1.00 95.25 184 GLY A C 1
ATOM 1291 O O . GLY A 1 184 ? 7.638 9.431 -3.435 1.00 95.25 184 GLY A O 1
ATOM 1292 N N . SER A 1 185 ? 9.398 9.884 -4.769 1.00 95.06 185 SER A N 1
ATOM 1293 C CA . SER A 1 185 ? 9.056 11.274 -5.062 1.00 95.06 185 SER A CA 1
ATOM 1294 C C . SER A 1 185 ? 8.105 11.377 -6.252 1.00 95.06 185 SER A C 1
ATOM 1296 O O . SER A 1 185 ? 8.427 10.941 -7.356 1.00 95.06 185 SER A O 1
ATOM 1298 N N . HIS A 1 186 ? 6.981 12.058 -6.070 1.00 96.06 186 HIS A N 1
ATOM 1299 C CA . HIS A 1 186 ? 5.972 12.288 -7.108 1.00 96.06 186 HIS A CA 1
ATOM 1300 C C . HIS A 1 186 ? 6.359 13.385 -8.120 1.00 96.06 186 HIS A C 1
ATOM 1302 O O . HIS A 1 186 ? 5.715 13.561 -9.152 1.00 96.06 186 HIS A O 1
ATOM 1308 N N . SER A 1 187 ? 7.433 14.127 -7.853 1.00 95.81 187 SER A N 1
ATOM 1309 C CA . SER A 1 187 ? 8.037 15.101 -8.768 1.00 95.81 187 SER A CA 1
ATOM 1310 C C . SER A 1 187 ? 8.910 14.455 -9.848 1.00 95.81 187 SER A C 1
ATOM 1312 O O . SER A 1 187 ? 9.353 15.142 -10.768 1.00 95.81 187 SER A O 1
ATOM 1314 N N . VAL A 1 188 ? 9.159 13.147 -9.747 1.00 95.88 188 VAL A N 1
ATOM 1315 C CA . VAL A 1 188 ? 10.004 12.380 -10.662 1.00 95.88 188 VAL A CA 1
ATOM 1316 C C . VAL A 1 188 ? 9.143 11.330 -11.354 1.00 95.88 188 VAL A C 1
ATOM 1318 O O . VAL A 1 188 ? 8.510 10.512 -10.698 1.00 95.88 188 VAL A O 1
ATOM 1321 N N . THR A 1 189 ? 9.092 11.350 -12.686 1.00 95.50 189 THR A N 1
ATOM 1322 C CA . THR A 1 189 ? 8.264 10.402 -13.452 1.00 95.50 189 THR A CA 1
ATOM 1323 C C . THR A 1 189 ? 8.817 8.979 -13.414 1.00 95.50 189 THR A C 1
ATOM 1325 O O . THR A 1 189 ? 8.048 8.033 -13.285 1.00 95.50 189 THR A O 1
ATOM 1328 N N . ASP A 1 190 ? 10.136 8.831 -13.534 1.00 94.00 190 ASP A N 1
ATOM 1329 C CA . ASP A 1 190 ? 10.809 7.533 -13.545 1.00 94.00 190 ASP A CA 1
ATOM 1330 C C . ASP A 1 190 ? 10.834 6.900 -12.144 1.00 94.00 190 ASP A C 1
ATOM 1332 O O . ASP A 1 190 ? 11.274 7.530 -11.180 1.00 94.00 190 ASP A O 1
ATOM 1336 N N . ALA A 1 191 ? 10.359 5.656 -12.038 1.00 93.94 191 ALA A N 1
ATOM 1337 C CA . ALA A 1 191 ? 10.156 4.976 -10.760 1.00 93.94 191 ALA A CA 1
ATOM 1338 C C . ALA A 1 191 ? 11.474 4.726 -10.009 1.00 93.94 191 ALA A C 1
ATOM 1340 O O . ALA A 1 191 ? 11.551 5.001 -8.810 1.00 93.94 191 ALA A O 1
ATOM 1341 N N . ASP A 1 192 ? 12.516 4.269 -10.708 1.00 91.81 192 ASP A N 1
ATOM 1342 C CA . ASP A 1 192 ? 13.819 3.984 -10.098 1.00 91.81 192 ASP A CA 1
ATOM 1343 C C . ASP A 1 192 ? 14.489 5.280 -9.615 1.00 91.81 192 ASP A C 1
ATOM 1345 O O . ASP A 1 192 ? 14.994 5.373 -8.491 1.00 91.81 192 ASP A O 1
ATOM 1349 N N . SER A 1 193 ? 14.419 6.338 -10.428 1.00 93.12 193 SER A N 1
ATOM 1350 C CA . SER A 1 193 ? 14.933 7.662 -10.070 1.00 93.12 193 SER A CA 1
ATOM 1351 C C . SER A 1 193 ? 14.194 8.273 -8.877 1.00 93.12 193 SER A C 1
ATOM 1353 O O . SER A 1 193 ? 14.822 8.925 -8.042 1.00 93.12 193 SER A O 1
ATOM 1355 N N . ALA A 1 194 ? 12.883 8.040 -8.751 1.00 94.75 194 ALA A N 1
ATOM 1356 C CA . ALA A 1 194 ? 12.056 8.571 -7.667 1.00 94.75 194 ALA A CA 1
ATOM 1357 C C . ALA A 1 194 ? 12.404 8.006 -6.277 1.00 94.75 194 ALA A C 1
ATOM 1359 O O . ALA A 1 194 ? 12.075 8.634 -5.266 1.00 94.75 194 ALA A O 1
ATOM 1360 N N . ILE A 1 195 ? 13.065 6.843 -6.219 1.00 92.19 195 ILE A N 1
ATOM 1361 C CA . ILE A 1 195 ? 13.534 6.192 -4.981 1.00 92.19 195 ILE A CA 1
ATOM 1362 C C . ILE A 1 195 ? 15.062 6.150 -4.864 1.00 92.19 195 ILE A C 1
ATOM 1364 O O . ILE A 1 195 ? 15.602 5.592 -3.902 1.00 92.19 195 ILE A O 1
ATOM 1368 N N . SER A 1 196 ? 15.780 6.751 -5.814 1.00 88.12 196 SER A N 1
ATOM 1369 C CA . SER A 1 196 ? 17.240 6.746 -5.827 1.00 88.12 196 SER A CA 1
ATOM 1370 C C . SER A 1 196 ? 17.814 7.349 -4.539 1.00 88.12 196 SER A C 1
ATOM 1372 O O . SER A 1 196 ? 17.341 8.363 -4.022 1.00 88.12 196 SER A O 1
ATOM 1374 N N . GLY A 1 197 ? 18.806 6.670 -3.960 1.00 83.88 197 GLY A N 1
ATOM 1375 C CA . GLY A 1 197 ? 19.385 6.993 -2.651 1.00 83.88 197 GLY A CA 1
ATOM 1376 C C . GLY A 1 197 ? 18.512 6.607 -1.449 1.00 83.88 197 GLY A C 1
ATOM 1377 O O . GLY A 1 197 ? 19.052 6.222 -0.413 1.00 83.88 197 GLY A O 1
ATOM 1378 N N . ALA A 1 198 ? 17.181 6.626 -1.577 1.00 85.00 198 ALA A N 1
ATOM 1379 C CA . ALA A 1 198 ? 16.267 6.209 -0.515 1.00 85.00 198 ALA A CA 1
ATOM 1380 C C . ALA A 1 198 ? 16.348 4.707 -0.224 1.00 85.00 198 ALA A C 1
ATOM 1382 O O . ALA A 1 198 ? 16.279 4.325 0.942 1.00 85.00 198 ALA A O 1
ATOM 1383 N N . HIS A 1 199 ? 16.573 3.882 -1.253 1.00 74.38 199 HIS A N 1
ATOM 1384 C CA . HIS A 1 199 ? 16.767 2.432 -1.122 1.00 74.38 199 HIS A CA 1
ATOM 1385 C C . HIS A 1 199 ? 17.888 2.057 -0.133 1.00 74.38 199 HIS A C 1
ATOM 1387 O O . HIS A 1 199 ? 17.798 1.050 0.557 1.00 74.38 199 HIS A O 1
ATOM 1393 N N . HIS A 1 200 ? 18.911 2.904 0.012 1.00 70.62 200 HIS A N 1
ATOM 1394 C CA . HIS A 1 200 ? 19.992 2.706 0.985 1.00 70.62 200 HIS A CA 1
ATOM 1395 C C . HIS A 1 200 ? 19.686 3.320 2.354 1.00 70.62 200 HIS A C 1
ATOM 1397 O O . HIS A 1 200 ? 20.525 3.299 3.234 1.00 70.62 200 HIS A O 1
ATOM 1403 N N . GLY A 1 201 ? 18.532 3.952 2.542 1.00 67.06 201 GLY A N 1
ATOM 1404 C CA . GLY A 1 201 ? 18.177 4.619 3.793 1.00 67.06 201 GLY A CA 1
ATOM 1405 C C . GLY A 1 201 ? 17.483 3.706 4.795 1.00 67.06 201 GLY A C 1
ATOM 1406 O O . GLY A 1 201 ? 17.330 4.102 5.948 1.00 67.06 201 GLY A O 1
ATOM 1407 N N . ASN A 1 202 ? 17.031 2.524 4.363 1.00 63.94 202 ASN A N 1
ATOM 1408 C CA . ASN A 1 202 ? 16.281 1.588 5.186 1.00 63.94 202 ASN A CA 1
ATOM 1409 C C . ASN A 1 202 ? 17.056 0.281 5.339 1.00 63.94 202 ASN A C 1
ATOM 1411 O O . ASN A 1 202 ? 17.056 -0.564 4.448 1.00 63.94 202 ASN A O 1
ATOM 1415 N N . THR A 1 203 ? 17.720 0.111 6.479 1.00 56.62 203 THR A N 1
ATOM 1416 C CA . THR A 1 203 ? 18.324 -1.166 6.858 1.00 56.62 203 THR A CA 1
ATOM 1417 C C . THR A 1 203 ? 17.197 -2.126 7.235 1.00 56.62 203 THR A C 1
ATOM 1419 O O . THR A 1 203 ? 16.754 -2.160 8.391 1.00 56.62 203 THR A O 1
ATOM 1422 N N . GLY A 1 204 ? 16.691 -2.853 6.235 1.00 57.41 204 GLY A N 1
ATOM 1423 C CA . GLY A 1 204 ? 15.747 -3.952 6.418 1.00 57.41 204 GLY A CA 1
ATOM 1424 C C . GLY A 1 204 ? 16.158 -4.846 7.591 1.00 57.41 204 GLY A C 1
ATOM 1425 O O . GLY A 1 204 ? 17.346 -5.023 7.852 1.00 57.41 204 GLY A O 1
ATOM 1426 N N . GLY A 1 205 ? 15.194 -5.366 8.352 1.00 57.56 205 GLY A N 1
ATOM 1427 C CA . GLY A 1 205 ? 15.506 -6.205 9.516 1.00 57.56 205 GLY A CA 1
ATOM 1428 C C . GLY A 1 205 ? 15.643 -5.472 10.855 1.00 57.56 205 GLY A C 1
ATOM 1429 O O . GLY A 1 205 ? 15.835 -6.126 11.879 1.00 57.56 205 GLY A O 1
ATOM 1430 N N . THR A 1 206 ? 15.498 -4.143 10.905 1.00 63.69 206 THR A N 1
ATOM 1431 C CA . THR A 1 206 ? 15.416 -3.387 12.170 1.00 63.69 206 THR A CA 1
ATOM 1432 C C . THR A 1 206 ? 14.095 -2.639 12.270 1.00 63.69 206 THR A C 1
ATOM 1434 O O . THR A 1 206 ? 13.597 -2.120 11.274 1.00 63.69 206 THR A O 1
ATOM 1437 N N . SER A 1 207 ? 13.503 -2.604 13.467 1.00 76.88 207 SER A N 1
ATOM 1438 C CA . SER A 1 207 ? 12.289 -1.819 13.671 1.00 76.88 207 SER A CA 1
ATOM 1439 C C . SER A 1 207 ? 12.623 -0.340 13.525 1.00 76.88 207 SER A C 1
ATOM 1441 O O . SER A 1 207 ? 13.455 0.180 14.272 1.00 76.88 207 SER A O 1
ATOM 1443 N N . ARG A 1 208 ? 11.984 0.339 12.572 1.00 83.44 208 ARG A N 1
ATOM 1444 C CA . ARG A 1 208 ? 12.292 1.732 12.248 1.00 83.44 208 ARG A CA 1
ATOM 1445 C C . ARG A 1 208 ? 11.081 2.619 12.446 1.00 83.44 208 ARG A C 1
ATOM 1447 O O . ARG A 1 208 ? 10.114 2.554 11.691 1.00 83.44 208 ARG A O 1
ATOM 1454 N N . GLN A 1 209 ? 11.159 3.463 13.467 1.00 91.50 209 GLN A N 1
ATOM 1455 C CA . GLN A 1 209 ? 10.135 4.452 13.764 1.00 91.50 209 GLN A CA 1
ATOM 1456 C C . GLN A 1 209 ? 10.397 5.741 12.981 1.00 91.50 209 GLN A C 1
ATOM 1458 O O . GLN A 1 209 ? 11.485 6.311 13.036 1.00 91.50 209 GLN A O 1
ATOM 1463 N N . VAL A 1 210 ? 9.362 6.230 12.313 1.00 89.94 210 VAL A N 1
ATOM 1464 C CA . VAL A 1 210 ? 9.267 7.565 11.731 1.00 89.94 210 VAL A CA 1
ATOM 1465 C C . VAL A 1 210 ? 8.160 8.290 12.487 1.00 89.94 210 VAL A C 1
ATOM 1467 O O . VAL A 1 210 ? 6.980 8.000 12.302 1.00 89.94 210 VAL A O 1
ATOM 1470 N N . SER A 1 211 ? 8.546 9.184 13.392 1.00 86.31 211 SER A N 1
ATOM 1471 C CA . SER A 1 211 ? 7.638 9.907 14.301 1.00 86.31 211 SER A CA 1
ATOM 1472 C C . SER A 1 211 ? 7.902 11.417 14.339 1.00 86.31 211 SER A C 1
ATOM 1474 O O . SER A 1 211 ? 7.357 12.136 15.174 1.00 86.31 211 SER A O 1
ATOM 1476 N N . SER A 1 212 ? 8.742 11.905 13.430 1.00 86.19 212 SER A N 1
ATOM 1477 C CA . SER A 1 212 ? 9.046 13.315 13.211 1.00 86.19 212 SER A CA 1
ATOM 1478 C C . SER A 1 212 ? 9.170 13.569 11.712 1.00 86.19 212 SER A C 1
ATOM 1480 O O . SER A 1 212 ? 9.270 12.620 10.935 1.00 86.19 212 SER A O 1
ATOM 1482 N N . ALA A 1 213 ? 9.123 14.840 11.297 1.00 84.88 213 ALA A N 1
ATOM 1483 C CA . ALA A 1 213 ? 9.142 15.219 9.887 1.00 84.88 213 ALA A CA 1
ATOM 1484 C C . ALA A 1 213 ? 10.360 14.597 9.170 1.00 84.88 213 ALA A C 1
ATOM 1486 O O . ALA A 1 213 ? 11.491 15.021 9.436 1.00 84.88 213 ALA A O 1
ATOM 1487 N N . PRO A 1 214 ? 10.164 13.592 8.291 1.00 81.88 214 PRO A N 1
ATOM 1488 C CA . PRO A 1 214 ? 11.280 12.980 7.594 1.00 81.88 214 PRO A CA 1
ATOM 1489 C C . PRO A 1 214 ? 11.876 14.003 6.625 1.00 81.88 214 PRO A C 1
ATOM 1491 O O . PRO A 1 214 ? 11.154 14.781 6.012 1.00 81.88 214 PRO A O 1
ATOM 1494 N N . GLY A 1 215 ? 13.201 14.017 6.484 1.00 86.19 215 GLY A N 1
ATOM 1495 C CA . GLY A 1 215 ? 13.885 14.921 5.550 1.00 86.19 215 GLY A CA 1
ATOM 1496 C C . GLY A 1 215 ? 13.976 14.389 4.116 1.00 86.19 215 GLY A C 1
ATOM 1497 O O . GLY A 1 215 ? 14.496 15.078 3.244 1.00 86.19 215 GLY A O 1
ATOM 1498 N N . SER A 1 216 ? 13.545 13.148 3.869 1.00 91.12 216 SER A N 1
ATOM 1499 C CA . SER A 1 216 ? 13.678 12.477 2.573 1.00 91.12 216 SER A CA 1
ATOM 1500 C C . SER A 1 216 ? 12.745 11.269 2.448 1.00 91.12 216 SER A C 1
ATOM 1502 O O . SER A 1 216 ? 12.234 10.749 3.444 1.00 91.12 216 SER A O 1
ATOM 1504 N N . VAL A 1 217 ? 12.587 10.763 1.221 1.00 92.31 217 VAL A N 1
ATOM 1505 C CA . VAL A 1 217 ? 11.902 9.488 0.933 1.00 92.31 217 VAL A CA 1
ATOM 1506 C C . VAL A 1 217 ? 12.507 8.349 1.759 1.00 92.31 217 VAL A C 1
ATOM 1508 O O . VAL A 1 217 ? 11.783 7.602 2.408 1.00 92.31 217 VAL A O 1
ATOM 1511 N N . GLY A 1 218 ? 13.840 8.261 1.816 1.00 89.75 218 GLY A N 1
ATOM 1512 C CA . GLY A 1 218 ? 14.553 7.221 2.566 1.00 89.75 218 GLY A CA 1
ATOM 1513 C C . GLY A 1 218 ? 14.383 7.313 4.080 1.00 89.75 218 GLY A C 1
ATOM 1514 O O . GLY A 1 218 ? 14.653 6.334 4.769 1.00 89.75 218 GLY A O 1
ATOM 1515 N N . ALA A 1 219 ? 13.950 8.467 4.599 1.00 89.00 219 ALA A N 1
ATOM 1516 C CA . ALA A 1 219 ? 13.608 8.690 6.002 1.00 89.00 219 ALA A CA 1
ATOM 1517 C C . ALA A 1 219 ? 12.122 8.464 6.319 1.00 89.00 219 ALA A C 1
ATOM 1519 O O . ALA A 1 219 ? 11.744 8.508 7.486 1.00 89.00 219 ALA A O 1
ATOM 1520 N N . SER A 1 220 ? 11.291 8.241 5.301 1.00 92.69 220 SER A N 1
ATOM 1521 C CA . SER A 1 220 ? 9.848 8.071 5.449 1.00 92.69 220 SER A CA 1
ATOM 1522 C C . SER A 1 220 ? 9.470 6.597 5.603 1.00 92.69 220 SER A C 1
ATOM 1524 O O . SER A 1 220 ? 10.204 5.706 5.168 1.00 92.69 220 SER A O 1
ATOM 1526 N N . TYR A 1 221 ? 8.316 6.328 6.214 1.00 93.31 221 TYR A N 1
ATOM 1527 C CA . TYR A 1 221 ? 7.827 4.967 6.428 1.00 93.31 221 TYR A CA 1
ATOM 1528 C C . TYR A 1 221 ? 7.661 4.236 5.086 1.00 93.31 221 TYR A C 1
ATOM 1530 O O . TYR A 1 221 ? 6.883 4.667 4.237 1.00 93.31 221 TYR A O 1
ATOM 1538 N N . ARG A 1 222 ? 8.414 3.143 4.880 1.00 91.38 222 ARG A N 1
ATOM 1539 C CA . ARG A 1 222 ? 8.393 2.312 3.655 1.00 91.38 222 ARG A CA 1
ATOM 1540 C C . ARG A 1 222 ? 8.528 3.104 2.344 1.00 91.38 222 ARG A C 1
ATOM 1542 O O . ARG A 1 222 ? 7.879 2.786 1.348 1.00 91.38 222 ARG A O 1
ATOM 1549 N N . PHE A 1 223 ? 9.346 4.159 2.351 1.00 92.81 223 PHE A N 1
ATOM 1550 C CA . PHE A 1 223 ? 9.553 5.050 1.198 1.00 92.81 223 PHE A CA 1
ATOM 1551 C C . PHE A 1 223 ? 8.280 5.750 0.693 1.00 92.81 223 PHE A C 1
ATOM 1553 O O . PHE A 1 223 ? 8.260 6.255 -0.428 1.00 92.81 223 PHE A O 1
ATOM 1560 N N . LEU A 1 224 ? 7.226 5.801 1.510 1.00 94.50 224 LEU A N 1
ATOM 1561 C CA . LEU A 1 224 ? 6.037 6.601 1.248 1.00 94.50 224 LEU A CA 1
ATOM 1562 C C . LEU A 1 224 ? 6.357 8.038 1.668 1.00 94.50 224 LEU A C 1
ATOM 1564 O O . LEU A 1 224 ? 6.446 8.320 2.864 1.00 94.50 224 LEU A O 1
ATOM 1568 N N . GLY A 1 225 ? 6.605 8.925 0.703 1.00 93.81 225 GLY A N 1
ATOM 1569 C CA . GLY A 1 225 ? 7.124 10.273 0.945 1.00 93.81 225 GLY A CA 1
ATOM 1570 C C . GLY A 1 225 ? 6.372 11.028 2.048 1.00 93.81 225 GLY A C 1
ATOM 1571 O O . GLY A 1 225 ? 5.198 11.356 1.913 1.00 93.81 225 GLY A O 1
ATOM 1572 N N . GLY A 1 226 ? 7.045 11.308 3.168 1.00 93.56 226 GLY A N 1
ATOM 1573 C CA . GLY A 1 226 ? 6.481 12.102 4.262 1.00 93.56 226 GLY A CA 1
ATOM 1574 C C . GLY A 1 226 ? 5.640 11.332 5.281 1.00 93.56 226 GLY A C 1
ATOM 1575 O O . GLY A 1 226 ? 5.261 11.911 6.300 1.00 93.56 226 GLY A O 1
ATOM 1576 N N . ILE A 1 227 ? 5.367 10.046 5.047 1.00 95.75 227 ILE A N 1
ATOM 1577 C CA . ILE A 1 227 ? 4.493 9.240 5.903 1.00 95.75 227 ILE A CA 1
ATOM 1578 C C . ILE A 1 227 ? 5.233 8.763 7.150 1.00 95.75 227 ILE A C 1
ATOM 1580 O O . ILE A 1 227 ? 6.399 8.360 7.105 1.00 95.75 227 ILE A O 1
ATOM 1584 N N . TRP A 1 228 ? 4.530 8.815 8.277 1.00 96.25 228 TRP A N 1
ATOM 1585 C CA . TRP A 1 228 ? 5.001 8.387 9.587 1.00 96.25 228 TRP A CA 1
ATOM 1586 C C . TRP A 1 228 ? 4.459 6.997 9.924 1.00 96.25 228 TRP A C 1
ATOM 1588 O O . TRP A 1 228 ? 3.345 6.626 9.549 1.00 96.25 228 TRP A O 1
ATOM 1598 N N . GLY A 1 229 ? 5.239 6.233 10.677 1.00 95.19 229 GLY A N 1
ATOM 1599 C CA . GLY A 1 229 ? 4.905 4.866 11.052 1.00 95.19 229 GLY A CA 1
ATOM 1600 C C . GLY A 1 229 ? 6.088 4.143 11.677 1.00 95.19 229 GLY A C 1
ATOM 1601 O O . GLY A 1 229 ? 7.206 4.650 11.687 1.00 95.19 229 GLY A O 1
ATOM 1602 N N . LEU A 1 230 ? 5.839 2.961 12.220 1.00 94.00 230 LEU A N 1
ATOM 1603 C CA . LEU A 1 230 ? 6.864 2.030 12.666 1.00 94.00 230 LEU A CA 1
ATOM 1604 C C . LEU A 1 230 ? 6.879 0.871 11.686 1.00 94.00 230 LEU A C 1
ATOM 1606 O O . LEU A 1 230 ? 5.905 0.128 11.598 1.00 94.00 230 LEU A O 1
ATOM 1610 N N . GLU A 1 231 ? 7.978 0.693 10.968 1.00 91.62 231 GLU A N 1
ATOM 1611 C CA . GLU A 1 231 ? 8.196 -0.528 10.203 1.00 91.62 231 GLU A CA 1
ATOM 1612 C C . GLU A 1 231 ? 8.724 -1.601 11.142 1.00 91.62 231 GLU A C 1
ATOM 1614 O O . GLU A 1 231 ? 9.760 -1.417 11.773 1.00 91.62 231 GLU A O 1
ATOM 1619 N N . ASN A 1 232 ? 7.990 -2.701 11.274 1.00 90.25 232 ASN A N 1
ATOM 1620 C CA . ASN A 1 232 ? 8.432 -3.867 12.018 1.00 90.25 232 ASN A CA 1
ATOM 1621 C C . ASN A 1 232 ? 9.614 -4.531 11.297 1.00 90.25 232 ASN A C 1
ATOM 1623 O O . ASN A 1 232 ? 9.607 -4.642 10.071 1.00 90.25 232 ASN A O 1
ATOM 1627 N N . SER A 1 233 ? 10.586 -5.036 12.059 1.00 87.12 233 SER A N 1
ATOM 1628 C CA . SER A 1 233 ? 11.801 -5.669 11.531 1.00 87.12 233 SER A CA 1
ATOM 1629 C C . SER A 1 233 ? 11.558 -6.836 10.570 1.00 87.12 233 SER A C 1
ATOM 1631 O O . SER A 1 233 ? 12.418 -7.115 9.744 1.00 87.12 233 SER A O 1
ATOM 1633 N N . GLN A 1 234 ? 10.412 -7.515 10.644 1.00 87.81 234 GLN A N 1
ATOM 1634 C CA . GLN A 1 234 ? 10.049 -8.601 9.728 1.00 87.81 234 GLN A CA 1
ATOM 1635 C C . GLN A 1 234 ? 8.942 -8.208 8.747 1.00 87.81 234 GLN A C 1
ATOM 1637 O O . GLN A 1 234 ? 8.272 -9.078 8.198 1.00 87.81 234 GLN A O 1
ATOM 1642 N N . TRP A 1 235 ? 8.693 -6.914 8.543 1.00 89.88 235 TRP A N 1
ATOM 1643 C CA . TRP A 1 235 ? 7.692 -6.400 7.603 1.00 89.88 235 TRP A CA 1
ATOM 1644 C C . TRP A 1 235 ? 6.255 -6.912 7.824 1.00 89.88 235 TRP A C 1
ATOM 1646 O O . TRP A 1 235 ? 5.446 -6.843 6.892 1.00 89.88 235 TRP A O 1
ATOM 1656 N N . ASN A 1 236 ? 5.931 -7.347 9.050 1.00 89.06 236 ASN A N 1
ATOM 1657 C CA . ASN A 1 236 ? 4.724 -8.094 9.459 1.00 89.06 236 ASN A CA 1
ATOM 1658 C C . ASN A 1 236 ? 4.641 -9.556 8.998 1.00 89.06 236 ASN A C 1
ATOM 1660 O O . ASN A 1 236 ? 3.564 -10.142 9.023 1.00 89.06 236 ASN A O 1
ATOM 1664 N N . TRP A 1 237 ? 5.747 -10.193 8.628 1.00 93.19 237 TRP A N 1
ATOM 1665 C CA . TRP A 1 237 ? 5.712 -11.614 8.295 1.00 93.19 237 TRP A CA 1
ATOM 1666 C C . TRP A 1 237 ? 5.231 -12.477 9.464 1.00 93.19 237 TRP A C 1
ATOM 1668 O O . TRP A 1 237 ? 4.387 -13.336 9.272 1.00 93.19 237 TRP A O 1
ATOM 1678 N N . ALA A 1 238 ? 5.710 -12.243 10.686 1.00 91.19 238 ALA A N 1
ATOM 1679 C CA . ALA A 1 238 ? 5.263 -12.963 11.883 1.00 91.19 238 ALA A CA 1
ATOM 1680 C C . ALA A 1 238 ? 4.289 -12.114 12.717 1.00 91.19 238 ALA A C 1
ATOM 1682 O O . ALA A 1 238 ? 4.472 -11.960 13.926 1.00 91.19 238 ALA A O 1
ATOM 1683 N N . GLU A 1 239 ? 3.302 -11.489 12.060 1.00 92.81 239 GLU A N 1
ATOM 1684 C CA . GLU A 1 239 ? 2.455 -10.504 12.731 1.00 92.81 239 GLU A CA 1
ATOM 1685 C C . GLU A 1 239 ? 1.624 -11.087 13.880 1.00 92.81 239 GLU A C 1
ATOM 1687 O O . GLU A 1 239 ? 0.963 -12.116 13.759 1.00 92.81 239 GLU A O 1
ATOM 1692 N N . THR A 1 240 ? 1.650 -10.389 15.011 1.00 95.31 240 THR A N 1
ATOM 1693 C CA . THR A 1 240 ? 0.807 -10.635 16.183 1.00 95.31 240 THR A CA 1
ATOM 1694 C C . THR A 1 240 ? 0.386 -9.296 16.780 1.00 95.31 240 THR A C 1
ATOM 1696 O O . THR A 1 240 ? 0.926 -8.243 16.427 1.00 95.31 240 THR A O 1
ATOM 1699 N N . ALA A 1 241 ? -0.522 -9.320 17.757 1.00 95.69 241 ALA A N 1
ATOM 1700 C CA . ALA A 1 241 ? -0.879 -8.116 18.499 1.00 95.69 241 ALA A CA 1
ATOM 1701 C C . ALA A 1 241 ? 0.347 -7.404 19.105 1.00 95.69 241 ALA A C 1
ATOM 1703 O O . ALA A 1 241 ? 0.328 -6.194 19.221 1.00 95.69 241 ALA A O 1
ATOM 1704 N N . SER A 1 242 ? 1.439 -8.092 19.451 1.00 94.94 242 SER A N 1
ATOM 1705 C CA . SER A 1 242 ? 2.656 -7.464 19.999 1.00 94.94 242 SER A CA 1
ATOM 1706 C C . SER A 1 242 ? 3.798 -7.305 18.989 1.00 94.94 242 SER A C 1
ATOM 1708 O O . SER A 1 242 ? 4.847 -6.770 19.337 1.00 94.94 242 SER A O 1
ATOM 1710 N N . VAL A 1 243 ? 3.620 -7.756 17.744 1.00 93.50 243 VAL A N 1
ATOM 1711 C CA . VAL A 1 243 ? 4.642 -7.721 16.688 1.00 93.50 243 VAL A CA 1
ATOM 1712 C C . VAL A 1 243 ? 3.973 -7.299 15.383 1.00 93.50 243 VAL A C 1
ATOM 1714 O O . VAL A 1 243 ? 3.438 -8.131 14.663 1.00 93.50 243 VAL A O 1
ATOM 1717 N N . HIS A 1 244 ? 3.962 -6.003 15.087 1.00 94.75 244 HIS A N 1
ATOM 1718 C CA . HIS A 1 244 ? 3.317 -5.446 13.890 1.00 94.75 244 HIS A CA 1
ATOM 1719 C C . HIS A 1 244 ? 3.828 -4.029 13.574 1.00 94.75 244 HIS A C 1
ATOM 1721 O O . HIS A 1 244 ? 4.442 -3.369 14.413 1.00 94.75 244 HIS A O 1
ATOM 1727 N N . ASN A 1 245 ? 3.589 -3.546 12.359 1.00 94.81 245 ASN A N 1
ATOM 1728 C CA . ASN A 1 245 ? 3.833 -2.157 11.994 1.00 94.81 245 ASN A CA 1
ATOM 1729 C C . ASN A 1 245 ? 2.843 -1.237 12.694 1.00 94.81 245 ASN A C 1
ATOM 1731 O O . ASN A 1 245 ? 1.654 -1.534 12.729 1.00 94.81 245 ASN A O 1
ATOM 1735 N N . GLU A 1 246 ? 3.297 -0.061 13.097 1.00 95.81 246 GLU A N 1
ATOM 1736 C CA . GLU A 1 246 ? 2.403 0.984 13.592 1.00 95.81 246 GLU A CA 1
ATOM 1737 C C . GLU A 1 246 ? 2.222 2.057 12.533 1.00 95.81 246 GLU A C 1
ATOM 1739 O O . GLU A 1 246 ? 3.140 2.381 11.778 1.00 95.81 246 GLU A O 1
ATOM 1744 N N . TYR A 1 247 ? 1.028 2.628 12.485 1.00 96.62 247 TYR A N 1
ATOM 1745 C CA . TYR A 1 247 ? 0.648 3.579 11.452 1.00 96.62 247 TYR A CA 1
ATOM 1746 C C . TYR A 1 247 ? 0.322 4.922 12.085 1.00 96.62 247 TYR A C 1
ATOM 1748 O O . TYR A 1 247 ? -0.324 4.973 13.130 1.00 96.62 247 TYR A O 1
ATOM 1756 N N . CYS A 1 248 ? 0.736 6.018 11.452 1.00 96.00 248 CYS A N 1
ATOM 1757 C CA . CYS A 1 248 ? 0.283 7.343 11.857 1.00 96.00 248 CYS A CA 1
ATOM 1758 C C . CYS A 1 248 ? -1.142 7.600 11.350 1.00 96.00 248 CYS A C 1
ATOM 1760 O O . CYS A 1 248 ? -1.446 7.368 10.177 1.00 96.00 248 CYS A O 1
ATOM 1762 N N . GLY A 1 249 ? -2.004 8.108 12.228 1.00 95.19 249 GLY A N 1
ATOM 1763 C CA . GLY A 1 249 ? -3.365 8.538 11.916 1.00 95.19 249 GLY A CA 1
ATOM 1764 C C . GLY A 1 249 ? -3.699 9.837 12.641 1.00 95.19 249 GLY A C 1
ATOM 1765 O O . GLY A 1 249 ? -3.107 10.146 13.669 1.00 95.19 249 GLY A O 1
ATOM 1766 N N . VAL A 1 250 ? -4.657 10.605 12.129 1.00 93.31 250 VAL A N 1
ATOM 1767 C CA . VAL A 1 250 ? -5.148 11.824 12.789 1.00 93.31 250 VAL A CA 1
ATOM 1768 C C . VAL A 1 250 ? -6.664 11.834 12.727 1.00 93.31 250 VAL A C 1
ATOM 1770 O O . VAL A 1 250 ? -7.228 11.663 11.655 1.00 93.31 250 VAL A O 1
ATOM 1773 N N . ASN A 1 251 ? -7.319 12.042 13.870 1.00 92.19 251 ASN A N 1
ATOM 1774 C CA . ASN A 1 251 ? -8.774 12.126 13.939 1.00 92.19 251 ASN A CA 1
ATOM 1775 C C . ASN A 1 251 ? -9.294 13.339 13.152 1.00 92.19 251 ASN A C 1
ATOM 1777 O O . ASN A 1 251 ? -8.811 14.454 13.349 1.00 92.19 251 ASN A O 1
ATOM 1781 N N . GLY A 1 252 ? -10.295 13.139 12.301 1.00 87.56 252 GLY A N 1
ATOM 1782 C CA . GLY A 1 252 ? -10.921 14.190 11.509 1.00 87.56 252 GLY A CA 1
ATOM 1783 C C . GLY A 1 252 ? -9.983 14.838 10.490 1.00 87.56 252 GLY A C 1
ATOM 1784 O O . GLY A 1 252 ? -10.148 16.025 10.198 1.00 87.56 252 GLY A O 1
ATOM 1785 N N . ASN A 1 253 ? -8.999 14.098 9.962 1.00 88.06 253 ASN A N 1
ATOM 1786 C CA . ASN A 1 253 ? -8.054 14.596 8.960 1.00 88.06 253 ASN A CA 1
ATOM 1787 C C . ASN A 1 253 ? -8.741 14.881 7.614 1.00 88.06 253 ASN A C 1
ATOM 1789 O O . ASN A 1 253 ? -8.657 14.120 6.657 1.00 88.06 253 ASN A O 1
ATOM 1793 N N . THR A 1 254 ? -9.449 15.998 7.545 1.00 82.12 254 THR A N 1
ATOM 1794 C CA . THR A 1 254 ? -10.189 16.431 6.362 1.00 82.12 254 THR A CA 1
ATOM 1795 C C . THR A 1 254 ? -9.328 17.326 5.479 1.00 82.12 254 THR A C 1
ATOM 1797 O O . THR A 1 254 ? -8.406 17.995 5.949 1.00 82.12 254 THR A O 1
ATOM 1800 N N . SER A 1 255 ? -9.625 17.343 4.176 1.00 83.75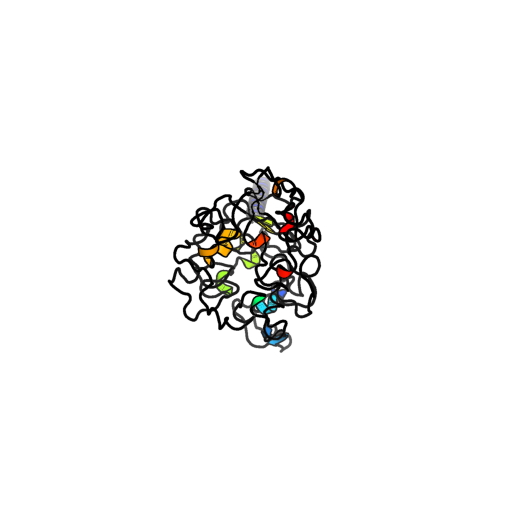 255 SER A N 1
ATOM 1801 C CA . SER A 1 255 ? -8.989 18.248 3.203 1.00 83.75 255 SER A CA 1
ATOM 1802 C C . SER A 1 255 ? -7.456 18.185 3.191 1.00 83.75 255 SER A C 1
ATOM 1804 O O . SER A 1 255 ? -6.798 19.197 2.953 1.00 83.75 255 SER A O 1
ATOM 1806 N N . TYR A 1 256 ? -6.883 17.005 3.449 1.00 89.62 256 TYR A N 1
ATOM 1807 C CA . TYR A 1 256 ? -5.432 16.778 3.441 1.00 89.62 256 TYR A CA 1
ATOM 1808 C C . TYR A 1 256 ? -4.655 17.642 4.451 1.00 89.62 256 TYR A C 1
ATOM 1810 O O . TYR A 1 256 ? -3.486 17.962 4.220 1.00 89.62 256 TYR A O 1
ATOM 1818 N N . ALA A 1 257 ? -5.296 18.048 5.556 1.00 90.75 257 ALA A N 1
ATOM 1819 C CA . ALA A 1 257 ? -4.698 18.931 6.558 1.00 90.75 257 ALA A CA 1
ATOM 1820 C C . ALA A 1 257 ? -3.428 18.332 7.183 1.00 90.75 257 ALA A C 1
ATOM 1822 O O . ALA A 1 257 ? -2.443 19.040 7.396 1.00 90.75 257 ALA A O 1
ATOM 1823 N N . ASN A 1 258 ? -3.435 17.024 7.443 1.00 93.12 258 ASN A N 1
ATOM 1824 C CA . ASN A 1 258 ? -2.271 16.273 7.873 1.00 93.12 258 ASN A CA 1
ATOM 1825 C C . ASN A 1 258 ? -1.829 15.284 6.782 1.00 93.12 258 ASN A C 1
ATOM 1827 O O . ASN A 1 258 ? -2.582 14.402 6.362 1.00 93.12 258 ASN A O 1
ATOM 1831 N N . LYS A 1 259 ? -0.568 15.434 6.368 1.00 94.38 259 LYS A N 1
ATOM 1832 C CA . LYS A 1 259 ? 0.056 14.727 5.243 1.00 94.38 259 LYS A CA 1
ATOM 1833 C C . LYS A 1 259 ? 1.010 13.608 5.663 1.00 94.38 259 LYS A C 1
ATOM 1835 O O . LYS A 1 259 ? 1.760 13.099 4.840 1.00 94.38 259 LYS A O 1
ATOM 1840 N N . THR A 1 260 ? 1.034 13.268 6.949 1.00 95.00 260 THR A N 1
ATOM 1841 C CA . THR A 1 260 ? 1.944 12.260 7.509 1.00 95.00 260 THR A CA 1
ATOM 1842 C C . THR A 1 260 ? 1.240 10.935 7.792 1.00 95.00 260 THR A C 1
ATOM 1844 O O . THR A 1 260 ? 1.889 9.970 8.188 1.00 95.00 260 THR A O 1
ATOM 1847 N N . THR A 1 261 ? -0.083 10.873 7.619 1.00 95.50 261 THR A N 1
ATOM 1848 C CA . THR A 1 261 ? -0.900 9.703 7.962 1.00 95.50 261 THR A CA 1
ATOM 1849 C C . THR A 1 261 ? -0.925 8.660 6.852 1.00 95.50 261 THR A C 1
ATOM 1851 O O . THR A 1 261 ? -0.823 8.980 5.667 1.00 95.50 261 THR A O 1
ATOM 1854 N N . ILE A 1 262 ? -1.142 7.397 7.220 1.00 96.75 262 ILE A N 1
ATOM 1855 C CA . ILE A 1 262 ? -1.288 6.328 6.227 1.00 96.75 262 ILE A CA 1
ATOM 1856 C C . ILE A 1 262 ? -2.525 6.532 5.339 1.00 96.75 262 ILE A C 1
ATOM 1858 O O . ILE A 1 262 ? -2.461 6.294 4.137 1.00 96.75 262 ILE A O 1
ATOM 1862 N N . SER A 1 263 ? -3.627 7.049 5.893 1.00 95.56 263 SER A N 1
ATOM 1863 C CA . SER A 1 263 ? -4.833 7.369 5.122 1.00 95.56 263 SER A CA 1
ATOM 1864 C C . SER A 1 263 ? -4.578 8.473 4.100 1.00 95.56 263 SER A C 1
ATOM 1866 O O . SER A 1 263 ? -5.062 8.369 2.976 1.00 95.56 263 SER A O 1
ATOM 1868 N N . TYR A 1 264 ? -3.781 9.496 4.449 1.00 95.62 264 TYR A N 1
ATOM 1869 C CA . TYR A 1 264 ? -3.370 10.522 3.490 1.00 95.62 264 TYR A CA 1
ATOM 1870 C C . TYR A 1 264 ? -2.623 9.908 2.305 1.00 95.62 264 TYR A C 1
ATOM 1872 O O . TYR A 1 264 ? -2.916 10.272 1.171 1.00 95.62 264 TYR A O 1
ATOM 1880 N N . SER A 1 265 ? -1.729 8.940 2.543 1.00 95.88 265 SER A N 1
ATOM 1881 C CA . SER A 1 265 ? -1.012 8.246 1.465 1.00 95.88 265 SER A CA 1
ATOM 1882 C C . SER A 1 265 ? -1.975 7.669 0.420 1.00 95.88 265 SER A C 1
ATOM 1884 O O . SER A 1 265 ? -1.794 7.919 -0.770 1.00 95.88 265 SER A O 1
ATOM 1886 N N . CYS A 1 266 ? -3.049 7.002 0.863 1.00 96.50 266 CYS A N 1
ATOM 1887 C CA . CYS A 1 266 ? -4.119 6.502 -0.008 1.00 96.50 266 CYS A CA 1
ATOM 1888 C C . CYS A 1 266 ? -4.917 7.643 -0.666 1.00 96.50 266 CYS A C 1
ATOM 1890 O O . CYS A 1 266 ? -5.289 7.573 -1.838 1.00 96.50 266 CYS A O 1
ATOM 1892 N N . ALA A 1 267 ? -5.188 8.704 0.096 1.00 94.88 267 ALA A N 1
ATOM 1893 C CA . ALA A 1 267 ? -5.999 9.841 -0.320 1.00 94.88 267 ALA A CA 1
ATOM 1894 C C . ALA A 1 267 ? -5.356 10.683 -1.432 1.00 94.88 267 ALA A C 1
ATOM 1896 O O . ALA A 1 267 ? -6.072 11.395 -2.130 1.00 94.88 267 ALA A O 1
ATOM 1897 N N . GLN A 1 268 ? -4.039 10.579 -1.641 1.00 95.00 268 GLN A N 1
ATOM 1898 C CA . GLN A 1 268 ? -3.371 11.228 -2.773 1.00 95.00 268 GLN A CA 1
ATOM 1899 C C . GLN A 1 268 ? -3.945 10.773 -4.125 1.00 95.00 268 GLN A C 1
ATOM 1901 O O . GLN A 1 268 ? -3.982 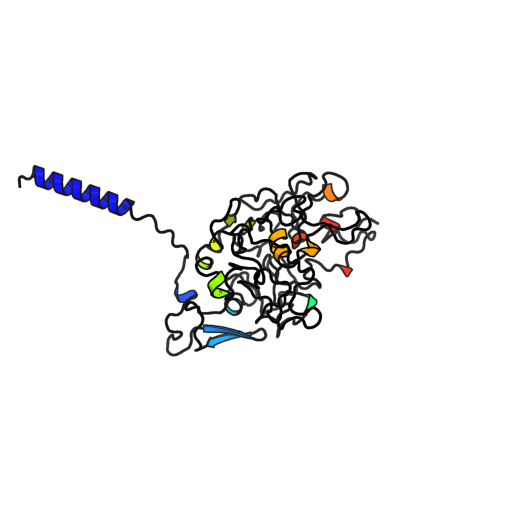11.569 -5.057 1.00 95.00 268 GLN A O 1
ATOM 1906 N N . CYS A 1 269 ? -4.431 9.527 -4.215 1.00 95.62 269 CYS A N 1
ATOM 1907 C CA . CYS A 1 269 ? -5.114 8.978 -5.392 1.00 95.62 269 CYS A CA 1
ATOM 1908 C C . CYS A 1 269 ? -6.632 8.869 -5.196 1.00 95.62 269 CYS A C 1
ATOM 1910 O O . CYS A 1 269 ? -7.398 9.113 -6.123 1.00 95.62 269 CYS A O 1
ATOM 1912 N N . HIS A 1 270 ? -7.077 8.526 -3.986 1.00 94.56 270 HIS A N 1
ATOM 1913 C CA . HIS A 1 270 ? -8.473 8.193 -3.676 1.00 94.56 270 HIS A CA 1
ATOM 1914 C C . HIS A 1 270 ? -9.163 9.257 -2.812 1.00 94.56 270 HIS A C 1
ATOM 1916 O O . HIS A 1 270 ? -9.949 8.957 -1.909 1.00 94.56 270 HIS A O 1
ATOM 1922 N N . GLY A 1 271 ? -8.848 10.525 -3.065 1.00 91.75 271 GLY A N 1
ATOM 1923 C CA . GLY A 1 271 ? -9.229 11.654 -2.225 1.00 91.75 271 GLY A CA 1
ATOM 1924 C C . GLY A 1 271 ? -10.727 11.790 -1.942 1.00 91.75 271 GLY A C 1
ATOM 1925 O O . GLY A 1 271 ? -11.121 12.114 -0.825 1.00 91.75 271 GLY A O 1
ATOM 1926 N N . ILE A 1 272 ? -11.602 11.479 -2.902 1.00 89.38 272 ILE A N 1
ATOM 1927 C CA . ILE A 1 272 ? -13.062 11.525 -2.694 1.00 89.38 272 ILE A CA 1
ATOM 1928 C C . ILE A 1 272 ? -13.526 10.488 -1.662 1.00 89.38 272 ILE A C 1
ATOM 1930 O O . ILE A 1 272 ? -14.478 10.753 -0.926 1.00 89.38 272 ILE A O 1
ATOM 1934 N N . PHE A 1 273 ? -12.872 9.327 -1.587 1.00 88.81 273 PHE A N 1
ATOM 1935 C CA . PHE A 1 273 ? -13.187 8.299 -0.591 1.00 88.81 273 PHE A CA 1
ATOM 1936 C C . PHE A 1 273 ? -12.651 8.648 0.796 1.00 88.81 273 PHE A C 1
ATOM 1938 O O . PHE A 1 273 ? -13.228 8.224 1.792 1.00 88.81 273 PHE A O 1
ATOM 1945 N N . HIS A 1 274 ? -11.600 9.466 0.857 1.00 88.38 274 HIS A N 1
ATOM 1946 C CA . HIS A 1 274 ? -11.060 10.015 2.101 1.00 88.38 274 HIS A CA 1
ATOM 1947 C C . HIS A 1 274 ? -11.879 11.201 2.646 1.00 88.38 274 HIS A C 1
ATOM 1949 O O . HIS A 1 274 ? -11.869 11.479 3.843 1.00 88.38 274 HIS A O 1
ATOM 1955 N N . LYS A 1 275 ? -12.633 11.890 1.780 1.00 77.00 275 LYS A N 1
ATOM 1956 C CA . LYS A 1 275 ? -13.521 13.009 2.141 1.00 77.00 275 LYS A CA 1
ATOM 1957 C C . LYS A 1 275 ? -14.812 12.563 2.840 1.00 77.00 275 LYS A C 1
ATOM 1959 O O . LYS A 1 275 ? -15.184 11.395 2.851 1.00 77.00 275 LYS A O 1
ATOM 1964 N N . THR A 1 276 ? -15.519 13.565 3.376 1.00 61.25 276 THR A N 1
ATOM 1965 C CA . THR A 1 276 ? -16.790 13.497 4.120 1.00 61.25 276 THR A CA 1
ATOM 1966 C C . THR A 1 276 ? -17.692 12.320 3.749 1.00 61.25 276 THR A C 1
ATOM 1968 O O . THR A 1 276 ? -18.057 12.130 2.588 1.00 61.25 276 THR A O 1
ATOM 1971 N N . THR A 1 277 ? -18.163 11.624 4.776 1.00 64.50 277 THR A N 1
ATOM 1972 C CA . THR A 1 277 ? -19.049 10.450 4.747 1.00 64.50 277 THR A CA 1
ATOM 1973 C C . THR A 1 277 ? -20.493 10.727 4.288 1.00 64.50 277 THR A C 1
ATOM 1975 O O . THR A 1 277 ? -21.342 9.833 4.334 1.00 64.50 277 THR A O 1
ATOM 1978 N N . GLY A 1 278 ? -20.777 11.940 3.799 1.00 62.44 278 GLY A N 1
ATOM 1979 C CA . GLY A 1 278 ? -22.106 12.371 3.367 1.00 62.44 278 GLY A CA 1
ATOM 1980 C C . GLY A 1 278 ? -23.028 12.674 4.550 1.00 62.44 278 GLY A C 1
ATOM 1981 O O . GLY A 1 278 ? -22.605 13.264 5.544 1.00 62.44 278 GLY A O 1
ATOM 1982 N N . THR A 1 279 ? -24.302 12.296 4.442 1.00 57.31 279 THR A N 1
ATOM 1983 C CA . THR A 1 279 ? -25.265 12.383 5.549 1.00 57.31 279 THR A CA 1
ATOM 1984 C C . THR A 1 279 ? -24.881 11.425 6.682 1.00 57.31 279 THR A C 1
ATOM 1986 O O . THR A 1 279 ? -24.570 10.271 6.396 1.00 57.31 279 THR A O 1
ATOM 1989 N N . PRO A 1 280 ? -24.963 11.833 7.964 1.00 61.84 280 PRO A N 1
ATOM 1990 C CA . PRO A 1 280 ? -24.650 10.966 9.106 1.00 61.84 280 PRO A CA 1
ATOM 1991 C C . PRO A 1 280 ? -25.459 9.665 9.195 1.00 61.84 280 PRO A C 1
ATOM 1993 O O . PRO A 1 280 ? -25.070 8.741 9.905 1.00 61.84 280 PRO A O 1
ATOM 1996 N N . SER A 1 281 ? -26.599 9.584 8.499 1.00 59.34 281 SER A N 1
ATOM 1997 C CA . SER A 1 281 ? -27.368 8.352 8.349 1.00 59.34 281 SER A CA 1
ATOM 1998 C C . SER A 1 281 ? -28.314 8.410 7.130 1.00 59.34 281 SER A C 1
ATOM 2000 O O . SER A 1 281 ? -29.040 9.398 7.000 1.00 59.34 281 SER A O 1
ATOM 2002 N N . PRO A 1 282 ? -28.334 7.374 6.264 1.00 60.41 282 PRO A N 1
ATOM 2003 C CA . PRO A 1 282 ? -27.268 6.386 6.143 1.00 60.41 282 PRO A CA 1
ATOM 2004 C C . PRO A 1 282 ? -25.985 7.087 5.682 1.00 60.41 282 PRO A C 1
ATOM 2006 O O . PRO A 1 282 ? -26.023 7.986 4.834 1.00 60.41 282 PRO A O 1
ATOM 2009 N N . TRP A 1 283 ? -24.853 6.681 6.256 1.00 66.69 283 TRP A N 1
ATOM 2010 C CA . TRP A 1 283 ? -23.561 7.098 5.731 1.00 66.69 283 TRP A CA 1
ATOM 2011 C C . TRP A 1 283 ? -23.466 6.654 4.277 1.00 66.69 283 TRP A C 1
ATOM 2013 O O . TRP A 1 283 ? -23.759 5.505 3.951 1.00 66.69 283 TRP A O 1
ATOM 2023 N N . THR A 1 284 ? -23.039 7.553 3.398 1.00 73.88 284 THR A N 1
ATOM 2024 C CA . THR A 1 284 ? -22.780 7.182 2.003 1.00 73.88 284 THR A CA 1
ATOM 2025 C C . THR A 1 284 ? -21.503 6.339 1.896 1.00 73.88 284 THR A C 1
ATOM 2027 O O . THR A 1 284 ? -21.345 5.588 0.939 1.00 73.88 284 THR A O 1
ATOM 2030 N N . ARG A 1 285 ? -20.586 6.462 2.871 1.00 79.56 285 ARG A N 1
ATOM 2031 C CA . ARG A 1 285 ? -19.307 5.733 2.962 1.00 79.56 285 ARG A CA 1
ATOM 2032 C C . ARG A 1 285 ? -18.921 5.500 4.422 1.00 79.56 285 ARG A C 1
ATOM 2034 O O . ARG A 1 285 ? -19.266 6.318 5.273 1.00 79.56 285 ARG A O 1
ATOM 2041 N N . HIS A 1 286 ? -18.175 4.432 4.703 1.00 86.38 286 HIS A N 1
ATOM 2042 C CA . HIS A 1 286 ? -17.627 4.205 6.042 1.00 86.38 286 HIS A CA 1
ATOM 2043 C C . HIS A 1 286 ? -16.628 5.322 6.404 1.00 86.38 286 HIS A C 1
ATOM 2045 O O . HIS A 1 286 ? -15.819 5.696 5.552 1.00 86.38 286 HIS A O 1
ATOM 2051 N N . PRO A 1 287 ? -16.659 5.874 7.631 1.00 83.69 287 PRO A N 1
ATOM 2052 C CA . PRO A 1 287 ? -15.682 6.870 8.053 1.00 83.69 287 PRO A CA 1
ATOM 2053 C C . PRO A 1 287 ? -14.258 6.303 8.073 1.00 83.69 287 PRO A C 1
ATOM 2055 O O . PRO A 1 287 ? -14.030 5.158 8.463 1.00 83.69 287 PRO A O 1
ATOM 2058 N N . THR A 1 288 ? -13.305 7.147 7.691 1.00 89.44 288 THR A N 1
ATOM 2059 C CA . THR A 1 288 ? -11.862 6.949 7.864 1.00 89.44 288 THR A CA 1
ATOM 2060 C C . THR A 1 288 ? -11.301 8.132 8.640 1.00 89.44 288 THR A C 1
ATOM 2062 O O . THR A 1 288 ? -11.936 9.185 8.709 1.00 89.44 288 THR A O 1
ATOM 2065 N N . ASP A 1 289 ? -10.116 7.959 9.220 1.00 91.81 289 ASP A N 1
ATOM 2066 C CA . ASP A 1 289 ? -9.475 8.943 10.084 1.00 91.81 289 ASP A CA 1
ATOM 2067 C C . ASP A 1 289 ? -10.393 9.356 11.242 1.00 91.81 289 ASP A C 1
ATOM 2069 O O . ASP A 1 289 ? -10.484 10.525 11.598 1.00 91.81 289 ASP A O 1
ATOM 2073 N N . ILE A 1 290 ? -11.090 8.383 11.837 1.00 90.75 290 ILE A N 1
ATOM 2074 C CA . ILE A 1 290 ? -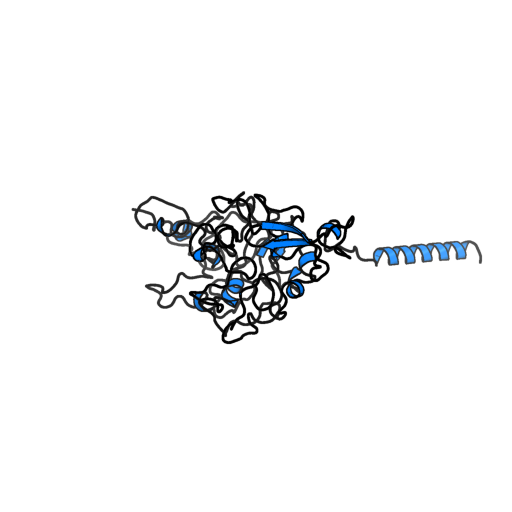11.956 8.586 13.002 1.00 90.75 290 ILE A CA 1
ATOM 2075 C C . ILE A 1 290 ? -11.460 7.762 14.186 1.00 90.75 290 ILE A C 1
ATOM 2077 O O . ILE A 1 290 ? -11.062 6.608 14.032 1.00 90.75 290 ILE A O 1
ATOM 2081 N N . THR A 1 291 ? -11.469 8.348 15.376 1.00 93.38 291 THR A N 1
ATOM 2082 C CA . THR A 1 291 ? -11.147 7.643 16.622 1.00 93.38 291 THR A CA 1
ATOM 2083 C C . THR A 1 291 ? -12.225 6.632 16.989 1.00 93.38 291 THR A C 1
ATOM 2085 O O . THR A 1 291 ? -13.419 6.905 16.852 1.00 93.38 291 THR A O 1
ATOM 2088 N N . LEU A 1 292 ? -11.816 5.480 17.526 1.00 92.81 292 LEU A N 1
ATOM 2089 C CA . LEU A 1 292 ? -12.746 4.527 18.126 1.00 92.81 292 LEU A CA 1
ATOM 2090 C C . LEU A 1 292 ? -13.447 5.174 19.336 1.00 92.81 292 LEU A C 1
ATOM 2092 O O . LEU A 1 292 ? -12.759 5.637 20.255 1.00 92.81 292 LEU A O 1
ATOM 2096 N N . PRO A 1 293 ? -14.793 5.223 19.368 1.00 92.50 293 PRO A N 1
ATOM 2097 C CA . PRO A 1 293 ? -15.542 5.735 20.512 1.00 92.50 293 PRO A CA 1
ATOM 2098 C C . PRO A 1 293 ? -15.238 4.981 21.811 1.00 92.50 293 PRO A C 1
ATOM 2100 O O . PRO A 1 293 ? -15.097 3.763 21.813 1.00 92.50 293 PRO A O 1
ATOM 2103 N N . SER A 1 294 ? -15.216 5.694 22.938 1.00 92.38 294 SER A N 1
ATOM 2104 C CA . SER A 1 294 ? -15.041 5.106 24.278 1.00 92.38 294 SER A CA 1
ATOM 2105 C C . SER A 1 294 ? -16.303 4.441 24.842 1.00 92.38 294 SER A C 1
ATOM 2107 O O . SER A 1 294 ? -16.308 3.974 25.979 1.00 92.38 294 SER A O 1
ATOM 2109 N N . THR A 1 295 ? -17.393 4.420 24.074 1.00 90.69 295 THR A N 1
ATOM 2110 C CA . THR A 1 295 ? -18.696 3.886 24.479 1.00 90.69 295 THR A CA 1
ATOM 2111 C C . THR A 1 295 ? -19.308 3.026 23.377 1.00 90.69 295 THR A C 1
ATOM 2113 O O . THR A 1 295 ? -18.889 3.062 22.217 1.00 90.69 295 THR A O 1
ATOM 2116 N N . GLY A 1 296 ? -20.332 2.254 23.744 1.00 89.69 296 GLY A N 1
ATOM 2117 C CA . GLY A 1 296 ? -21.015 1.351 22.824 1.00 89.69 296 GLY A CA 1
ATOM 2118 C C . GLY A 1 296 ? -20.130 0.179 22.405 1.00 89.69 296 GLY A C 1
ATOM 2119 O O . GLY A 1 296 ? -19.269 -0.263 23.159 1.00 89.69 296 GLY A O 1
ATOM 2120 N N . GLU A 1 297 ? -20.353 -0.325 21.195 1.00 87.81 297 GLU A N 1
ATOM 2121 C CA . GLU A 1 297 ? -19.697 -1.541 20.701 1.00 87.81 297 GLU A CA 1
ATOM 2122 C C . GLU A 1 297 ? -18.188 -1.402 20.466 1.00 87.81 297 GLU A C 1
ATOM 2124 O O . GLU A 1 297 ? -17.438 -2.366 20.602 1.00 87.81 297 GLU A O 1
ATOM 2129 N N . TYR A 1 298 ? -17.727 -0.189 20.177 1.00 90.38 298 TYR A N 1
ATOM 2130 C CA . TYR A 1 298 ? -16.324 0.084 19.874 1.00 90.38 298 TYR A CA 1
ATOM 2131 C C . TYR A 1 298 ? -15.424 0.023 21.112 1.00 90.38 298 TYR A C 1
ATOM 2133 O O . TYR A 1 298 ? -14.236 -0.260 20.991 1.00 90.38 298 TYR A O 1
ATOM 2141 N N . ALA A 1 299 ? -15.991 0.244 22.305 1.00 91.69 299 ALA A N 1
ATOM 2142 C CA . ALA A 1 299 ? -15.255 0.257 23.570 1.00 91.69 299 ALA A CA 1
ATOM 2143 C C . ALA A 1 299 ? -14.645 -1.110 23.925 1.00 91.69 299 ALA A C 1
ATOM 2145 O O . ALA A 1 299 ? -13.697 -1.183 24.703 1.00 91.69 299 ALA A O 1
ATOM 2146 N N . SER A 1 300 ? -15.184 -2.186 23.347 1.00 91.06 300 SER A N 1
ATOM 2147 C CA . SER A 1 300 ? -14.728 -3.559 23.563 1.00 91.06 300 SER A CA 1
ATOM 2148 C C . SER A 1 300 ? -13.466 -3.902 22.765 1.00 91.06 300 SER A C 1
ATOM 2150 O O . SER A 1 300 ? -12.749 -4.836 23.135 1.00 91.06 300 SER A O 1
ATOM 2152 N N . TYR A 1 301 ? -13.148 -3.148 21.705 1.00 93.44 301 TYR A N 1
ATOM 2153 C CA . TYR A 1 301 ? -11.937 -3.371 20.921 1.00 93.44 301 TYR A CA 1
ATOM 2154 C C . TYR A 1 301 ? -10.710 -2.845 21.678 1.00 93.44 301 TYR A C 1
ATOM 2156 O O . TYR A 1 301 ? -10.306 -1.697 21.531 1.00 93.44 301 TYR A O 1
ATOM 2164 N N . THR A 1 302 ? -10.146 -3.690 22.542 1.00 94.50 302 THR A N 1
ATOM 2165 C CA . THR A 1 302 ? -9.097 -3.306 23.509 1.00 94.50 302 THR A CA 1
ATOM 2166 C C . THR A 1 302 ? -7.748 -3.990 23.280 1.00 94.50 302 THR A C 1
ATOM 2168 O O . THR A 1 302 ? -6.732 -3.595 23.852 1.00 94.50 302 THR A O 1
ATOM 2171 N N . THR A 1 303 ? -7.707 -5.001 22.413 1.00 95.50 303 THR A N 1
ATOM 2172 C CA . THR A 1 303 ? -6.485 -5.721 22.025 1.00 95.50 303 THR A CA 1
ATOM 2173 C C . THR A 1 303 ? -6.286 -5.580 20.531 1.00 95.50 303 THR A C 1
ATOM 2175 O O . THR A 1 303 ? -7.217 -5.856 19.793 1.00 95.50 303 THR A O 1
ATOM 2178 N N . TYR A 1 304 ? -5.095 -5.188 20.084 1.00 96.19 304 TYR A N 1
ATOM 2179 C CA . TYR A 1 304 ? -4.799 -4.926 18.676 1.00 96.19 304 TYR A CA 1
ATOM 2180 C C . TYR A 1 304 ? -5.069 -6.148 17.789 1.00 96.19 304 TYR A C 1
ATOM 2182 O O . TYR A 1 304 ? -4.533 -7.230 18.034 1.00 96.19 304 TYR A O 1
ATOM 2190 N N . SER A 1 305 ? -5.854 -5.960 16.727 1.00 95.50 305 SER A N 1
ATOM 2191 C CA . SER A 1 305 ? -6.081 -6.965 15.690 1.00 95.50 305 SER A CA 1
ATOM 2192 C C . SER A 1 305 ? -5.198 -6.689 14.479 1.00 95.50 305 SER A C 1
ATOM 2194 O O . SER A 1 305 ? -5.252 -5.617 13.883 1.00 95.50 305 SER A O 1
ATOM 2196 N N . VAL A 1 306 ? -4.419 -7.689 14.068 1.00 94.56 306 VAL A N 1
ATOM 2197 C CA . VAL A 1 306 ? -3.652 -7.639 12.811 1.00 94.56 306 VAL A CA 1
ATOM 2198 C C . VAL A 1 306 ? -4.555 -7.768 11.573 1.00 94.56 306 VAL A C 1
ATOM 2200 O O . VAL A 1 306 ? -4.201 -7.307 10.486 1.00 94.56 306 VAL A O 1
ATOM 2203 N N . GLU A 1 307 ? -5.749 -8.350 11.739 1.00 94.50 307 GLU A N 1
ATOM 2204 C CA . GLU A 1 307 ? -6.778 -8.421 10.699 1.00 94.50 307 GLU A CA 1
ATOM 2205 C C . GLU A 1 307 ? -7.534 -7.093 10.562 1.00 94.50 307 GLU A C 1
ATOM 2207 O O . GLU A 1 307 ? -7.860 -6.711 9.448 1.00 94.50 307 GLU A O 1
ATOM 2212 N N . ALA A 1 308 ? -7.758 -6.354 11.652 1.00 95.62 308 ALA A N 1
ATOM 2213 C CA . ALA A 1 308 ? -8.447 -5.060 11.636 1.00 95.62 308 ALA A CA 1
ATOM 2214 C C . ALA A 1 308 ? -7.618 -3.964 12.337 1.00 95.62 308 ALA A C 1
ATOM 2216 O O . ALA A 1 308 ? -8.015 -3.468 13.396 1.00 95.62 308 ALA A O 1
ATOM 2217 N N . PRO A 1 309 ? -6.443 -3.586 11.798 1.00 96.19 309 PRO A N 1
ATOM 2218 C CA . PRO A 1 309 ? -5.493 -2.727 12.500 1.00 96.19 309 PRO A CA 1
ATOM 2219 C C . PRO A 1 309 ? -6.012 -1.303 12.688 1.00 96.19 309 PRO A C 1
ATOM 2221 O O . PRO A 1 309 ? -6.810 -0.798 11.899 1.00 96.19 309 PRO A O 1
ATOM 2224 N N . VAL A 1 310 ? -5.489 -0.616 13.699 1.00 96.69 310 VAL A N 1
ATOM 2225 C CA . VAL A 1 310 ? -5.725 0.815 13.941 1.00 96.69 310 VAL A CA 1
ATOM 2226 C C . VAL A 1 310 ? -4.430 1.605 13.800 1.00 96.69 310 VAL A C 1
ATOM 2228 O O . VAL A 1 310 ? -3.332 1.068 13.956 1.00 96.69 310 VAL A O 1
ATOM 2231 N N . ALA A 1 311 ? -4.561 2.893 13.503 1.00 97.00 311 ALA A N 1
ATOM 2232 C CA . ALA A 1 311 ? -3.461 3.845 13.535 1.00 97.00 311 ALA A CA 1
ATOM 2233 C C . ALA A 1 311 ? -3.403 4.592 14.877 1.00 97.00 311 ALA A C 1
ATOM 2235 O O . ALA A 1 311 ? -4.365 4.614 15.649 1.00 97.00 311 ALA A O 1
ATOM 2236 N N . ARG A 1 312 ? -2.271 5.250 15.135 1.00 95.88 312 ARG A N 1
ATOM 2237 C CA . ARG A 1 312 ? -1.999 6.039 16.340 1.00 95.88 312 ARG A CA 1
ATOM 2238 C C . ARG A 1 312 ? -1.728 7.492 15.973 1.00 95.88 312 ARG A C 1
ATOM 2240 O O . ARG A 1 312 ? -1.039 7.774 14.992 1.00 95.88 312 ARG A O 1
ATOM 2247 N N . SER A 1 313 ? -2.210 8.416 16.799 1.00 93.50 313 SER A N 1
ATOM 2248 C CA . SER A 1 313 ? -1.855 9.839 16.670 1.00 93.50 313 SER A CA 1
ATOM 2249 C C . SER A 1 313 ? -0.393 10.104 16.990 1.00 93.50 313 SER A C 1
ATOM 2251 O O . SER A 1 313 ? 0.237 10.960 16.375 1.00 93.50 313 SER A O 1
ATOM 2253 N N . THR A 1 314 ? 0.163 9.326 17.917 1.00 93.19 314 THR A N 1
ATOM 2254 C CA . THR A 1 314 ? 1.598 9.253 18.177 1.00 93.19 314 THR A CA 1
ATOM 2255 C C . THR A 1 314 ? 2.061 7.841 17.870 1.00 93.19 314 THR A C 1
ATOM 2257 O O . THR A 1 314 ? 1.688 6.902 18.568 1.00 93.19 314 THR A O 1
ATOM 2260 N N . VAL A 1 315 ? 2.870 7.691 16.822 1.00 94.31 315 VAL A N 1
ATOM 2261 C CA . VAL A 1 315 ? 3.467 6.400 16.460 1.00 94.31 315 VAL A CA 1
ATOM 2262 C C . VAL A 1 315 ? 4.349 5.939 17.624 1.00 94.31 315 VAL A C 1
ATOM 2264 O O . VAL A 1 315 ? 5.255 6.687 17.994 1.00 94.31 315 VAL A O 1
ATOM 2267 N N . PRO A 1 316 ? 4.133 4.757 18.218 1.00 93.62 316 PRO A N 1
ATOM 2268 C CA . PRO A 1 316 ? 4.984 4.259 19.291 1.00 93.62 316 PRO A CA 1
ATOM 2269 C C . PRO A 1 316 ? 6.332 3.758 18.748 1.00 93.62 316 PRO A C 1
ATOM 2271 O O . PRO A 1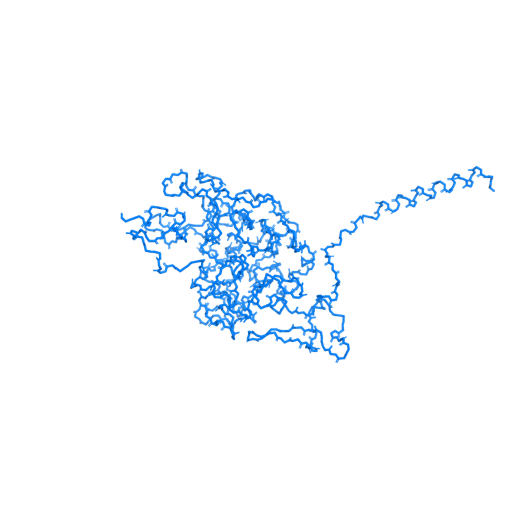 316 ? 6.475 3.439 17.568 1.00 93.62 316 PRO A O 1
ATOM 2274 N N . ALA A 1 317 ? 7.345 3.705 19.615 1.00 91.94 317 ALA A N 1
ATOM 2275 C CA . ALA A 1 317 ? 8.691 3.244 19.244 1.00 91.94 317 ALA A CA 1
ATOM 2276 C C . ALA A 1 317 ? 8.775 1.721 19.035 1.00 91.94 317 ALA A C 1
ATOM 2278 O O . ALA A 1 317 ? 9.716 1.220 18.424 1.00 91.94 317 ALA A O 1
ATOM 2279 N N . THR A 1 318 ? 7.782 0.991 19.537 1.00 92.81 318 THR A N 1
ATOM 2280 C CA . THR A 1 318 ? 7.609 -0.455 19.398 1.00 92.81 318 THR A CA 1
ATOM 2281 C C . THR A 1 318 ? 6.131 -0.757 19.184 1.00 92.81 318 THR A C 1
ATOM 2283 O O . THR A 1 318 ? 5.285 0.030 19.603 1.00 92.81 318 THR A O 1
ATOM 2286 N N . SER A 1 319 ? 5.822 -1.908 18.589 1.00 94.62 319 SER A N 1
ATOM 2287 C CA . SER A 1 319 ? 4.449 -2.391 18.418 1.00 94.62 319 SER A CA 1
ATOM 2288 C C . SER A 1 319 ? 3.687 -2.413 19.749 1.00 94.62 319 SER A C 1
ATOM 2290 O O . SER A 1 319 ? 4.221 -2.865 20.765 1.00 94.62 319 SER A O 1
ATOM 2292 N N . SER A 1 320 ? 2.440 -1.950 19.745 1.00 95.00 320 SER A N 1
ATOM 2293 C CA . SER A 1 320 ? 1.567 -1.904 20.914 1.00 95.00 320 SER A CA 1
ATOM 2294 C C . SER A 1 320 ? 0.375 -2.837 20.745 1.00 95.00 320 SER A C 1
ATOM 2296 O O . SER A 1 320 ? -0.502 -2.614 19.913 1.00 95.00 320 SER A O 1
ATOM 2298 N N . SER A 1 321 ? 0.282 -3.847 21.608 1.00 96.94 321 SER A N 1
ATOM 2299 C CA . SER A 1 321 ? -0.848 -4.784 21.626 1.00 96.94 321 SER A CA 1
ATOM 2300 C C . SER A 1 321 ? -2.140 -4.205 22.185 1.00 96.94 321 SER A C 1
ATOM 2302 O O . SER A 1 321 ? -3.167 -4.878 22.147 1.00 96.94 321 SER A O 1
ATOM 2304 N N . THR A 1 322 ? -2.107 -2.989 22.722 1.00 96.00 322 THR A N 1
ATOM 2305 C CA . THR A 1 322 ? -3.243 -2.390 23.423 1.00 96.00 322 THR A CA 1
ATOM 2306 C C . THR A 1 322 ? -3.963 -1.400 22.529 1.00 96.00 322 THR A C 1
ATOM 2308 O O . THR A 1 322 ? -3.351 -0.453 22.038 1.00 96.00 322 THR A O 1
ATOM 2311 N N . VAL A 1 323 ? -5.269 -1.570 22.378 1.00 95.94 323 VAL A N 1
ATOM 2312 C CA . VAL A 1 323 ? -6.165 -0.572 21.787 1.00 95.94 323 VAL A CA 1
ATOM 2313 C C . VAL A 1 323 ? -6.909 0.102 22.936 1.00 95.94 323 VAL A C 1
ATOM 2315 O O . VAL A 1 323 ? -7.374 -0.558 23.862 1.00 95.94 323 VAL A O 1
ATOM 2318 N N . THR A 1 324 ? -6.994 1.425 22.906 1.00 94.12 324 THR A N 1
ATOM 2319 C CA . THR A 1 324 ? -7.621 2.235 23.949 1.00 94.12 324 THR A CA 1
ATOM 2320 C C . THR A 1 324 ? -8.683 3.135 23.316 1.00 94.12 324 THR A C 1
ATOM 2322 O O . THR A 1 324 ? -8.429 4.324 23.085 1.00 94.12 324 THR A O 1
ATOM 2325 N N . PRO A 1 325 ? -9.894 2.603 23.049 1.00 93.06 325 PRO A N 1
ATOM 2326 C CA . PRO A 1 325 ? -11.000 3.397 22.528 1.00 93.06 325 PRO A CA 1
ATOM 2327 C C . PRO A 1 325 ? -11.275 4.593 23.444 1.00 93.06 325 PRO A C 1
ATOM 2329 O O . PRO A 1 325 ? -11.681 4.455 24.598 1.00 93.06 325 PRO A O 1
ATOM 2332 N N . SER A 1 326 ? -10.998 5.792 22.939 1.00 89.00 326 SER A N 1
ATOM 2333 C CA . SER A 1 326 ? -11.024 7.035 23.724 1.00 89.00 326 SER A CA 1
ATOM 2334 C C . SER A 1 326 ? -11.997 8.066 23.163 1.00 89.00 326 SER A C 1
ATOM 2336 O O . SER A 1 326 ? -12.307 9.054 23.827 1.00 89.00 326 SER A O 1
ATOM 2338 N N . GLY A 1 327 ? -12.435 7.879 21.916 1.00 84.81 327 GLY A N 1
ATOM 2339 C CA . GLY A 1 327 ? -13.223 8.831 21.142 1.00 84.81 327 GLY A CA 1
ATOM 2340 C C . GLY A 1 327 ? -12.501 10.135 20.797 1.00 84.81 327 GLY A C 1
ATOM 2341 O O . GLY A 1 327 ? -13.061 10.943 20.065 1.00 84.81 327 GLY A O 1
ATOM 2342 N N . THR A 1 328 ? -11.272 10.370 21.266 1.00 77.25 328 THR A N 1
ATOM 2343 C CA . THR A 1 328 ? -10.679 11.719 21.246 1.00 77.25 328 THR A CA 1
ATOM 2344 C C . THR A 1 328 ? -9.340 11.802 20.530 1.00 77.25 328 THR A C 1
ATOM 2346 O O . THR A 1 328 ? -9.196 12.665 19.665 1.00 77.25 328 THR A O 1
ATOM 2349 N N . THR A 1 329 ? -8.368 10.938 20.839 1.00 69.81 329 THR A N 1
ATOM 2350 C CA . THR A 1 329 ? -6.994 11.151 20.340 1.00 69.81 329 THR A CA 1
ATOM 2351 C C . THR A 1 329 ? -6.253 9.911 19.875 1.00 69.81 329 THR A C 1
ATOM 2353 O O . THR A 1 329 ? -5.322 10.062 19.088 1.00 69.81 329 THR A O 1
ATOM 2356 N N . ASN A 1 330 ? -6.611 8.708 20.316 1.00 86.62 330 ASN A N 1
ATOM 2357 C CA . ASN A 1 330 ? -5.860 7.499 19.980 1.00 86.62 330 ASN A CA 1
ATOM 2358 C C . ASN A 1 330 ? -6.772 6.399 19.435 1.00 86.62 330 ASN A C 1
ATOM 2360 O O . ASN A 1 330 ? -7.974 6.425 19.697 1.00 86.62 330 ASN A O 1
ATOM 2364 N N . ASP A 1 331 ? -6.171 5.468 18.691 1.00 94.94 331 ASP A N 1
ATOM 2365 C CA . ASP A 1 331 ? -6.832 4.343 18.021 1.00 94.94 331 ASP A CA 1
ATOM 2366 C C . ASP A 1 331 ? -7.809 4.787 16.941 1.00 94.94 331 ASP A C 1
ATOM 2368 O O . ASP A 1 331 ? -9.002 4.998 17.157 1.00 94.94 331 ASP A O 1
ATOM 2372 N N . ILE A 1 332 ? -7.239 4.988 15.759 1.00 95.69 332 ILE A N 1
ATOM 2373 C CA . ILE A 1 332 ? -7.887 5.641 14.633 1.00 95.69 332 ILE A CA 1
ATOM 2374 C C . ILE A 1 332 ? -8.145 4.598 13.551 1.00 95.69 332 ILE A C 1
ATOM 2376 O O . ILE A 1 332 ? -7.225 3.906 13.108 1.00 95.69 332 ILE A O 1
ATOM 2380 N N . VAL A 1 333 ? -9.399 4.499 13.120 1.00 94.81 333 VAL A N 1
ATOM 2381 C CA . VAL A 1 333 ? -9.798 3.696 11.964 1.00 94.81 333 VAL A CA 1
ATOM 2382 C C . VAL A 1 333 ? -9.285 4.389 10.707 1.00 94.81 333 VAL A C 1
ATOM 2384 O O . VAL A 1 333 ? -9.513 5.582 10.515 1.00 94.81 333 VAL A O 1
ATOM 2387 N N . THR A 1 334 ? -8.591 3.649 9.851 1.00 95.50 334 THR A N 1
ATOM 2388 C CA . THR A 1 334 ? -7.973 4.152 8.615 1.00 95.50 334 THR A CA 1
ATOM 2389 C C . THR A 1 334 ? -8.395 3.301 7.425 1.00 95.50 334 THR A C 1
ATOM 2391 O O . THR A 1 334 ? -8.982 2.233 7.596 1.00 95.50 334 THR A O 1
ATOM 2394 N N . CYS A 1 335 ? -8.039 3.714 6.209 1.00 95.75 335 CYS A N 1
ATOM 2395 C CA . CYS A 1 335 ? -8.288 2.923 4.999 1.00 95.75 335 CYS A CA 1
ATOM 2396 C C . CYS A 1 335 ? -7.746 1.485 5.134 1.00 95.75 335 CYS A C 1
ATOM 2398 O O . CYS A 1 335 ? -8.411 0.507 4.794 1.00 95.75 335 CYS A O 1
ATOM 2400 N N . ILE A 1 336 ? -6.544 1.343 5.701 1.00 96.69 336 ILE A N 1
ATOM 2401 C CA . ILE A 1 336 ? -5.888 0.041 5.853 1.00 96.69 336 ILE A CA 1
ATOM 2402 C C . ILE A 1 336 ? -6.426 -0.786 7.024 1.00 96.69 336 ILE A C 1
ATOM 2404 O O . ILE A 1 336 ? -5.974 -1.914 7.193 1.00 96.69 336 ILE A O 1
ATOM 2408 N N . SER A 1 337 ? -7.374 -0.275 7.817 1.00 96.94 337 SER A N 1
ATOM 2409 C CA . SER A 1 337 ? -8.082 -1.076 8.824 1.00 96.94 337 SER A CA 1
ATOM 2410 C C . SER A 1 337 ? -8.901 -2.195 8.177 1.00 96.94 337 SER A C 1
ATOM 2412 O O . SER A 1 337 ? -9.067 -3.247 8.782 1.00 96.94 337 SER A O 1
ATOM 2414 N N . CYS A 1 338 ? -9.356 -1.999 6.934 1.00 96.81 338 CYS A N 1
ATOM 2415 C CA . CYS A 1 338 ? -10.137 -2.988 6.185 1.00 96.81 338 CYS A CA 1
ATOM 2416 C C . CYS A 1 338 ? -9.432 -3.475 4.915 1.00 96.81 338 CYS A C 1
ATOM 2418 O O . CYS A 1 338 ? -9.667 -4.604 4.492 1.00 96.81 338 CYS A O 1
ATOM 2420 N N . HIS A 1 339 ? -8.569 -2.648 4.317 1.00 97.56 339 HIS A N 1
ATOM 2421 C CA . HIS A 1 339 ? -7.930 -2.943 3.034 1.00 97.56 339 HIS A CA 1
ATOM 2422 C C . HIS A 1 339 ? -6.443 -3.304 3.175 1.00 97.56 339 HIS A C 1
ATOM 2424 O O . HIS A 1 339 ? -5.739 -2.853 4.088 1.00 97.56 339 HIS A O 1
ATOM 2430 N N . ARG A 1 340 ? -5.954 -4.112 2.233 1.00 97.44 340 ARG A N 1
ATOM 2431 C CA . ARG A 1 340 ? -4.535 -4.312 1.918 1.00 97.44 340 ARG A CA 1
ATOM 2432 C C . ARG A 1 340 ? -4.133 -3.372 0.777 1.00 97.44 340 ARG A C 1
ATOM 2434 O O . ARG A 1 340 ? -4.954 -3.009 -0.056 1.00 97.44 340 ARG A O 1
ATOM 2441 N N . ALA A 1 341 ? -2.867 -2.960 0.756 1.00 96.81 341 ALA A N 1
ATOM 2442 C CA . ALA A 1 341 ? -2.376 -1.961 -0.192 1.00 96.81 341 ALA A CA 1
ATOM 2443 C C . ALA A 1 341 ? -1.979 -2.553 -1.554 1.00 96.81 341 ALA A C 1
ATOM 2445 O O . ALA A 1 341 ? -2.182 -1.907 -2.566 1.00 96.81 341 ALA A O 1
ATOM 2446 N N . HIS A 1 342 ? -1.407 -3.755 -1.609 1.00 97.81 342 HIS A N 1
ATOM 2447 C CA . HIS A 1 342 ? -0.970 -4.384 -2.862 1.00 97.81 342 HIS A CA 1
ATOM 2448 C C . HIS A 1 342 ? -2.075 -5.257 -3.459 1.00 97.81 342 HIS A C 1
ATOM 2450 O O . HIS A 1 342 ? -2.488 -5.062 -4.601 1.00 97.81 342 HIS A O 1
ATOM 2456 N N . GLY A 1 343 ? -2.585 -6.185 -2.653 1.00 97.00 343 GLY A N 1
ATOM 2457 C CA . GLY A 1 343 ? -3.643 -7.112 -3.026 1.00 97.00 343 GLY A CA 1
ATOM 2458 C C . GLY A 1 343 ? -3.946 -8.101 -1.909 1.00 97.00 343 GLY A C 1
ATOM 2459 O O . GLY A 1 343 ? -3.222 -8.179 -0.912 1.00 97.00 343 GLY A O 1
ATOM 2460 N N . SER A 1 344 ? -5.040 -8.836 -2.048 1.00 97.31 344 SER A N 1
ATOM 2461 C CA . SER A 1 344 ? -5.492 -9.829 -1.076 1.00 97.31 344 SER A CA 1
ATOM 2462 C C . SER A 1 344 ? -6.249 -10.961 -1.786 1.00 97.31 344 SER A C 1
ATOM 2464 O O . SER A 1 344 ? -6.613 -10.822 -2.953 1.00 97.31 344 SER A O 1
ATOM 2466 N N . PRO A 1 345 ? -6.523 -12.102 -1.130 1.00 96.56 345 PRO A N 1
ATOM 2467 C CA . PRO A 1 345 ? -7.371 -13.136 -1.717 1.00 96.56 345 PRO A CA 1
ATOM 2468 C C . PRO A 1 345 ? -8.843 -12.707 -1.839 1.00 96.56 345 PRO A C 1
ATOM 2470 O O . PRO A 1 345 ? -9.631 -13.449 -2.429 1.00 96.56 345 PRO A O 1
ATOM 2473 N N . GLU A 1 346 ? -9.214 -11.527 -1.340 1.00 96.88 346 GLU A N 1
ATOM 2474 C CA . GLU A 1 346 ? -10.586 -11.034 -1.260 1.00 96.88 346 GLU A CA 1
ATOM 2475 C C . GLU A 1 346 ? -10.834 -9.906 -2.276 1.00 96.88 346 GLU A C 1
ATOM 2477 O O . GLU A 1 346 ? -9.932 -9.105 -2.540 1.00 96.88 346 GLU A O 1
ATOM 2482 N N . PRO A 1 347 ? -12.048 -9.801 -2.847 1.00 96.06 347 PRO A N 1
ATOM 2483 C CA . PRO A 1 347 ? -12.437 -8.641 -3.644 1.00 96.06 347 PRO A CA 1
ATOM 2484 C C . PRO A 1 347 ? -12.255 -7.319 -2.887 1.00 96.06 347 PRO A C 1
ATOM 2486 O O . PRO A 1 347 ? -12.289 -7.283 -1.655 1.00 96.06 347 PRO A O 1
ATOM 2489 N N . ASP A 1 348 ? -12.057 -6.239 -3.640 1.00 94.44 348 ASP A N 1
ATOM 2490 C CA . ASP A 1 348 ? -11.859 -4.876 -3.134 1.00 94.44 348 ASP A CA 1
ATOM 2491 C C . ASP A 1 348 ? -10.650 -4.754 -2.187 1.00 94.44 348 ASP A C 1
ATOM 2493 O O . ASP A 1 348 ? -10.586 -3.873 -1.327 1.00 94.44 348 ASP A O 1
ATOM 2497 N N . LEU A 1 349 ? -9.673 -5.656 -2.345 1.00 95.94 349 LEU A N 1
ATOM 2498 C CA . LEU A 1 349 ? -8.456 -5.748 -1.537 1.00 95.94 349 LEU A CA 1
ATOM 2499 C C . LEU A 1 349 ? -8.738 -5.888 -0.032 1.00 95.94 349 LEU A C 1
ATOM 2501 O O . LEU A 1 349 ? -7.958 -5.421 0.803 1.00 95.94 349 LEU A O 1
ATOM 2505 N N . LEU A 1 350 ? -9.859 -6.500 0.346 1.00 97.31 350 LEU A N 1
ATOM 2506 C CA . LEU A 1 350 ? -10.252 -6.609 1.748 1.00 97.31 350 LEU A CA 1
ATOM 2507 C C . LEU A 1 350 ? -9.357 -7.571 2.539 1.00 97.31 350 LEU A C 1
ATOM 2509 O O . LEU A 1 350 ? -8.744 -8.505 2.014 1.00 97.31 350 LEU A O 1
ATOM 2513 N N . ARG A 1 351 ? -9.291 -7.355 3.850 1.00 96.12 351 ARG A N 1
ATOM 2514 C CA . ARG A 1 351 ? -8.577 -8.231 4.790 1.00 96.12 351 ARG A CA 1
ATOM 2515 C C . ARG A 1 351 ? -9.350 -9.507 5.142 1.00 96.12 351 ARG A C 1
ATOM 2517 O O . ARG A 1 351 ? -8.745 -10.451 5.638 1.00 96.12 351 ARG A O 1
ATOM 2524 N N . TRP A 1 352 ? -10.647 -9.549 4.845 1.00 94.50 352 TRP A N 1
ATOM 2525 C CA . TRP A 1 352 ? -11.547 -10.671 5.115 1.00 94.50 352 TRP A CA 1
ATOM 2526 C C . TRP A 1 352 ? -12.655 -10.762 4.064 1.00 94.50 352 TRP A C 1
ATOM 2528 O O . TRP A 1 352 ? -12.976 -9.784 3.385 1.00 94.50 352 TRP A O 1
ATOM 2538 N N . THR A 1 353 ? -13.289 -11.929 3.975 1.00 93.25 353 THR A N 1
ATOM 2539 C CA . THR A 1 353 ? -14.441 -12.149 3.099 1.00 93.25 353 THR A CA 1
ATOM 2540 C C . THR A 1 353 ? -15.667 -11.396 3.617 1.00 93.25 353 THR A C 1
ATOM 2542 O O . THR A 1 353 ? -16.301 -11.799 4.593 1.00 93.25 353 THR A O 1
ATOM 2545 N N . TYR A 1 354 ? -16.038 -10.301 2.952 1.00 91.81 354 TYR A N 1
ATOM 2546 C CA . TYR A 1 354 ? -17.148 -9.450 3.394 1.00 91.81 354 TYR A CA 1
ATOM 2547 C C . TYR A 1 354 ? -18.527 -10.104 3.270 1.00 91.81 354 TYR A C 1
ATOM 2549 O O . TYR A 1 354 ? -19.386 -9.880 4.115 1.00 91.81 354 TYR A O 1
ATOM 2557 N N . SER A 1 355 ? -18.750 -10.951 2.262 1.00 90.25 355 SER A N 1
ATOM 2558 C CA . SER A 1 355 ? -20.048 -11.613 2.050 1.00 90.25 355 SER A CA 1
ATOM 2559 C C . SER A 1 355 ? -20.454 -12.556 3.190 1.00 90.25 355 SER A C 1
ATOM 2561 O O . SER A 1 355 ? -21.637 -12.851 3.341 1.00 90.25 355 SER A O 1
ATOM 2563 N N . GLY A 1 356 ? -19.494 -13.005 4.006 1.00 86.38 356 GLY A N 1
ATOM 2564 C CA . GLY A 1 356 ? -19.742 -13.782 5.222 1.00 86.38 356 GLY A CA 1
ATOM 2565 C C . GLY A 1 356 ? -20.026 -12.934 6.467 1.00 86.38 356 GLY A C 1
ATOM 2566 O O . GLY A 1 356 ? -20.387 -13.487 7.503 1.00 86.38 356 GLY A O 1
ATOM 2567 N N . MET A 1 357 ? -19.884 -11.607 6.393 1.00 89.56 357 MET A N 1
ATOM 2568 C CA . MET A 1 357 ? -20.079 -10.695 7.525 1.00 89.56 357 MET A CA 1
ATOM 2569 C C . MET A 1 357 ? -21.556 -10.318 7.670 1.00 89.56 357 MET A C 1
ATOM 2571 O O . MET A 1 357 ? -21.983 -9.213 7.336 1.00 89.56 357 MET A O 1
ATOM 2575 N N . VAL A 1 358 ? -22.357 -11.267 8.159 1.00 89.25 358 VAL A N 1
ATOM 2576 C CA . VAL A 1 358 ? -23.810 -11.113 8.310 1.00 89.25 358 VAL A CA 1
ATOM 2577 C C . VAL A 1 358 ? -24.160 -10.676 9.732 1.00 89.25 358 VAL A C 1
ATOM 2579 O O . VAL A 1 358 ? -23.969 -11.425 10.692 1.00 89.25 358 VAL A O 1
ATOM 2582 N N . ALA A 1 359 ? -24.698 -9.464 9.869 1.00 88.06 359 ALA A N 1
ATOM 2583 C CA . ALA A 1 359 ? -25.135 -8.930 11.156 1.00 88.06 359 ALA A CA 1
ATOM 2584 C C . ALA A 1 359 ? -26.300 -9.746 11.751 1.00 88.06 359 ALA A C 1
ATOM 2586 O O . ALA A 1 359 ? -27.166 -10.218 11.015 1.00 88.06 359 ALA A O 1
ATOM 2587 N N . GLY A 1 360 ? -26.346 -9.881 13.078 1.00 84.56 360 GLY A N 1
ATOM 2588 C CA . GLY A 1 360 ? -27.446 -10.542 13.789 1.00 84.56 360 GLY A CA 1
ATOM 2589 C C . GLY A 1 360 ? -27.420 -12.074 13.782 1.00 84.56 360 GLY A C 1
ATOM 2590 O O . GLY A 1 360 ? -28.433 -12.702 14.067 1.00 84.56 360 GLY A O 1
ATOM 2591 N N . THR A 1 361 ? -26.308 -12.701 13.394 1.00 81.19 361 THR A N 1
ATOM 2592 C CA . THR A 1 361 ? -26.231 -14.169 13.236 1.00 81.19 361 THR A CA 1
ATOM 2593 C C . THR A 1 361 ? -25.478 -14.882 14.357 1.00 81.19 361 THR A C 1
ATOM 2595 O O . THR A 1 361 ? -25.653 -16.081 14.553 1.00 81.19 361 THR A O 1
ATOM 2598 N N . GLY A 1 362 ? -24.646 -14.161 15.103 1.00 73.06 362 GLY A N 1
ATOM 2599 C CA . GLY A 1 362 ? -23.813 -14.659 16.196 1.00 73.06 362 GLY A CA 1
ATOM 2600 C C . GLY A 1 362 ? -22.613 -15.490 15.742 1.00 73.06 362 GLY A C 1
ATOM 2601 O O . GLY A 1 362 ? -22.033 -16.193 16.562 1.00 73.06 362 GLY A O 1
ATOM 2602 N N . THR A 1 363 ? -22.253 -15.474 14.453 1.00 67.25 363 THR A N 1
ATOM 2603 C CA . THR A 1 363 ? -21.324 -16.470 13.888 1.00 67.25 363 THR A CA 1
ATOM 2604 C C . THR A 1 363 ? -19.871 -16.017 13.736 1.00 67.25 363 THR A C 1
ATOM 2606 O O . THR A 1 363 ? -19.039 -16.853 13.390 1.00 67.25 363 THR A O 1
ATOM 2609 N N . SER A 1 364 ? -19.534 -14.736 13.943 1.00 73.44 364 SER A N 1
ATOM 2610 C CA . SER A 1 364 ? -18.148 -14.248 13.818 1.00 73.44 364 SER A CA 1
ATOM 2611 C C . SER A 1 364 ? -17.861 -12.997 14.655 1.00 73.44 364 SER A C 1
ATOM 2613 O O . SER A 1 364 ? -18.646 -12.051 14.633 1.00 73.44 364 SER A O 1
ATOM 2615 N N . ASP A 1 365 ? -16.707 -12.972 15.329 1.00 83.94 365 ASP A N 1
ATOM 2616 C CA . ASP A 1 365 ? -16.118 -11.806 16.017 1.00 83.94 365 ASP A CA 1
ATOM 2617 C C . ASP A 1 365 ? -14.937 -11.195 15.225 1.00 83.94 365 ASP A C 1
ATOM 2619 O O . ASP A 1 365 ? -14.141 -10.428 15.764 1.00 83.94 365 ASP A O 1
ATOM 2623 N N . THR A 1 366 ? -14.781 -11.563 13.949 1.00 89.88 366 THR A N 1
ATOM 2624 C CA . THR A 1 366 ? -13.641 -11.168 13.104 1.00 89.88 366 THR A CA 1
ATOM 2625 C C . THR A 1 366 ? -14.000 -10.064 12.108 1.00 89.88 366 THR A C 1
ATOM 2627 O O . THR A 1 366 ? -15.148 -9.611 12.019 1.00 89.88 366 THR A O 1
ATOM 2630 N N . GLY A 1 367 ? -13.007 -9.587 11.353 1.00 92.75 367 GLY A N 1
ATOM 2631 C CA . GLY A 1 367 ? -13.206 -8.579 10.318 1.00 92.75 367 GLY A CA 1
ATOM 2632 C C . GLY A 1 367 ? -13.847 -7.298 10.854 1.00 92.75 367 GLY A C 1
ATOM 2633 O O . GLY A 1 367 ? -13.384 -6.739 11.852 1.00 92.75 367 GLY A O 1
ATOM 2634 N N . CYS A 1 368 ? -14.943 -6.836 10.240 1.00 92.19 368 CYS A N 1
ATOM 2635 C CA . CYS A 1 368 ? -15.630 -5.618 10.684 1.00 92.19 368 CYS A CA 1
ATOM 2636 C C . CYS A 1 368 ? -16.254 -5.746 12.084 1.00 92.19 368 CYS A C 1
ATOM 2638 O O . CYS A 1 368 ? -16.404 -4.735 12.774 1.00 92.19 368 CYS A O 1
ATOM 2640 N N . PHE A 1 369 ? -16.578 -6.962 12.538 1.00 93.56 369 PHE A N 1
ATOM 2641 C CA . PHE A 1 369 ? -17.114 -7.189 13.884 1.00 93.56 369 PHE A CA 1
ATOM 2642 C C . PHE A 1 369 ? -16.064 -7.033 14.986 1.00 93.56 369 PHE A C 1
ATOM 2644 O O . PHE A 1 369 ? -16.447 -6.820 16.133 1.00 93.56 369 PHE A O 1
ATOM 2651 N N . THR A 1 370 ? -14.771 -6.975 14.637 1.00 92.81 370 THR A N 1
ATOM 2652 C CA . THR A 1 370 ? -13.708 -6.564 15.571 1.00 92.81 370 THR A CA 1
ATOM 2653 C C . THR A 1 370 ? -14.023 -5.204 16.210 1.00 92.81 370 THR A C 1
ATOM 2655 O O . THR A 1 370 ? -13.852 -5.023 17.412 1.00 92.81 370 THR A O 1
ATOM 2658 N N . CYS A 1 371 ? -14.518 -4.247 15.415 1.00 90.75 371 CYS A N 1
ATOM 2659 C CA . CYS A 1 371 ? -14.930 -2.924 15.897 1.00 90.75 371 CYS A CA 1
ATOM 2660 C C . CYS A 1 371 ? -16.432 -2.870 16.216 1.00 90.75 371 CYS A C 1
ATOM 2662 O O . CYS A 1 371 ? -16.848 -2.179 17.144 1.00 90.75 371 CYS A O 1
ATOM 2664 N N . HIS A 1 372 ? -17.249 -3.594 15.447 1.00 91.06 372 HIS A N 1
ATOM 2665 C CA . HIS A 1 372 ? -18.707 -3.632 15.575 1.00 91.06 372 HIS A CA 1
ATOM 2666 C C . HIS A 1 372 ? -19.185 -4.815 16.423 1.00 91.06 372 HIS A C 1
ATOM 2668 O O . HIS A 1 372 ? -19.972 -5.651 15.971 1.00 91.06 372 HIS A O 1
ATOM 2674 N N . THR A 1 373 ? -18.696 -4.880 17.661 1.00 87.31 373 THR A N 1
ATOM 2675 C CA . THR A 1 373 ? -18.834 -6.049 18.549 1.00 87.31 373 THR A CA 1
ATOM 2676 C C . THR A 1 373 ? -20.269 -6.402 18.942 1.00 87.31 373 THR A C 1
ATOM 2678 O O . THR A 1 373 ? -20.503 -7.474 19.483 1.00 87.31 373 THR A O 1
ATOM 2681 N N . THR A 1 374 ? -21.249 -5.530 18.683 1.00 86.75 374 THR A N 1
ATOM 2682 C CA . THR A 1 374 ? -22.667 -5.823 18.961 1.00 86.75 374 THR A CA 1
ATOM 2683 C C . THR A 1 374 ? -23.465 -6.155 17.711 1.00 86.75 374 THR A C 1
ATOM 2685 O O . THR A 1 374 ? -24.591 -6.633 17.817 1.00 86.75 374 THR A O 1
ATOM 2688 N N . LYS A 1 375 ? -22.917 -5.901 16.515 1.00 83.69 375 LYS A N 1
ATOM 2689 C CA . LYS A 1 375 ? -23.622 -6.162 15.251 1.00 83.69 375 LYS A CA 1
ATOM 2690 C C . LYS A 1 375 ? -23.625 -7.627 14.868 1.00 83.69 375 LYS A C 1
ATOM 2692 O O . LYS A 1 375 ? -24.451 -8.011 14.048 1.00 83.69 375 LYS A O 1
ATOM 2697 N N . ASN A 1 376 ? -22.742 -8.436 15.436 1.00 78.19 376 ASN A N 1
ATOM 2698 C CA . ASN A 1 376 ? -22.793 -9.872 15.230 1.00 78.19 376 ASN A CA 1
ATOM 2699 C C . ASN A 1 376 ? -23.861 -10.549 16.100 1.00 78.19 376 ASN A C 1
ATOM 2701 O O . ASN A 1 376 ? -24.367 -11.573 15.673 1.00 78.19 376 ASN A O 1
ATOM 2705 N N . ALA A 1 377 ? -24.241 -9.996 17.254 1.00 66.56 377 ALA A N 1
ATOM 2706 C CA . ALA A 1 377 ? -25.135 -10.647 18.208 1.00 66.56 377 ALA A CA 1
ATOM 2707 C C . ALA A 1 377 ? -26.559 -10.826 17.652 1.00 66.56 377 ALA A C 1
ATOM 2709 O O . ALA A 1 377 ? -27.108 -9.899 17.059 1.00 66.56 377 ALA A O 1
ATOM 2710 N N . SER A 1 378 ? -27.127 -12.022 17.852 1.00 57.34 378 SER A N 1
ATOM 2711 C CA . SER A 1 378 ? -28.465 -12.445 17.402 1.00 57.34 378 SER A CA 1
ATOM 2712 C C . SER A 1 378 ? -29.621 -11.788 18.138 1.00 57.34 378 SER A C 1
ATOM 2714 O O . SER A 1 378 ? -29.525 -11.731 19.388 1.00 57.34 378 SER A O 1
#